Protein AF-D9QRI2-F1 (afdb_monomer)

pLDDT: mean 86.02, std 11.16, range [37.69, 96.94]

Mean predicted aligned error: 15.02 Å

Sequence (260 aa):
MARPKDKTEQKLWIEFKEHNNQQAKEELMLRFMPLVKYVANRVAINLPDKFEFEDLQNYGIIGLIDAIERFDHRRGMKFSTYAISRIRGSIIDQLRRLDWVPTTIRRKAKQVAEINSELANKLGRLPTDEEIRQELDLDSDEYSQLMSEINIPQETSLDSFINSRQADGVTLIEVIADEDAARPEQTFRYEEIKRILGEAIEKLKPQERKVVTLYYYEGLNLTEIGEVLEVTTARISQLHTKAIYRLRGYLSRKKEELLE

Foldseek 3Di:
DDDPVVVVLLVLLCCCVVVVDVVSVVVQLVVCLVLQLVLLVVVVVPDPPPDDSVLSSVQLSVLQSVLSVPDDPVPPDDSSVSSSVSSNVSSVVVVPVVDPQDPVLVVLVVVLVVLQVVVCVVVVHGDDLVRSCVVVVHDPVRSVVSCVSNPPDDDDDQQDFPDPPDPPGDGNVNPDDDPPDDDVVVVVLVVVVVVLLVVLLVPQDPLLSLLCCCCPVVVDDLCVSCVVVVHDSVVSVVSPVVSVVSSCVSVVVCVVVNPD

Secondary structure (DSSP, 8-state):
---HHHHHHHHHHHHHHHH--HHHHHHHHHHHHHHHHHHHHHHHTTS-TTS-HHHHHHHHHHHHHHHHHH--GGG---HHHHHHHHHHHHHHHHHHHH--S-HHHHHHHHHHHHHHHHHHHHHSSPPPHHHHHHHHT--HHHHHHHHHHH-PPPP--TTSBS-TT-TTPPBHHHHS--SSS--HHHHHHHHHHHHHHHHHHHTS-HHHHHHHHHHHTS---HHHHHHHTTS-HHHHHHHHHHHHHHHHHHHGGGHHHHH-

Nearest PDB structures (foldseek):
  8x6g-assembly1_H  TM=7.296E-01  e=7.969E-12  Staphylococcus aureus
  5ipl-assembly1_F  TM=7.590E-01  e=5.814E-11  Escherichia coli
  6pfj-assembly1_A  TM=4.676E-01  e=6.106E-13  Streptomyces sp. PanSC19
  6pfv-assembly2_D  TM=4.536E-01  e=8.167E-13  Streptomyces sp. PanSC19
  8qti-assembly1_F  TM=7.140E-01  e=2.549E-09  Mycolicibacterium smegmatis MC2 155

Organism: Acetohalobium arabaticum (strain ATCC 49924 / DSM 5501 / Z-7288) (NCBI:txid574087)

Structure (mmCIF, N/CA/C/O backbone):
data_AF-D9QRI2-F1
#
_entry.id   AF-D9QRI2-F1
#
loop_
_atom_site.group_PDB
_atom_site.id
_atom_site.type_symbol
_atom_site.label_atom_id
_atom_site.label_alt_id
_atom_site.label_comp_id
_atom_site.label_asym_id
_atom_site.label_entity_id
_atom_site.label_seq_id
_atom_site.pdbx_PDB_ins_code
_atom_site.Cartn_x
_atom_site.Cartn_y
_atom_site.Cartn_z
_atom_site.occupancy
_atom_site.B_iso_or_equiv
_atom_site.auth_seq_id
_atom_site.auth_comp_id
_atom_site.auth_asym_id
_atom_site.auth_atom_id
_atom_site.pdbx_PDB_model_num
ATOM 1 N N . MET A 1 1 ? -36.319 3.596 38.944 1.00 37.69 1 MET A N 1
ATOM 2 C CA . MET A 1 1 ? -35.315 4.489 39.569 1.00 37.69 1 MET A CA 1
ATOM 3 C C . MET A 1 1 ? -33.956 4.219 38.930 1.00 37.69 1 MET A C 1
ATOM 5 O O . MET A 1 1 ? -33.521 3.076 38.962 1.00 37.69 1 MET A O 1
ATOM 9 N N . ALA A 1 2 ? -33.324 5.216 38.302 1.00 39.97 2 ALA A N 1
ATOM 10 C CA . ALA A 1 2 ? -31.975 5.076 37.733 1.00 39.97 2 ALA A CA 1
ATOM 11 C C . ALA A 1 2 ? -30.921 4.910 38.848 1.00 39.97 2 ALA A C 1
ATOM 13 O O . ALA A 1 2 ? -31.094 5.465 39.938 1.00 39.97 2 ALA A O 1
ATOM 14 N N . ARG A 1 3 ? -29.855 4.132 38.602 1.00 43.19 3 ARG A N 1
ATOM 15 C CA . ARG A 1 3 ? -28.807 3.848 39.604 1.00 43.19 3 ARG A CA 1
ATOM 16 C C . ARG A 1 3 ? -28.059 5.146 39.962 1.00 43.19 3 ARG A C 1
ATOM 18 O O . ARG A 1 3 ? -27.930 6.015 39.105 1.00 43.19 3 ARG A O 1
ATOM 25 N N . PRO A 1 4 ? -27.502 5.298 41.179 1.00 47.38 4 PRO A N 1
ATOM 26 C CA . PRO A 1 4 ? -26.797 6.522 41.586 1.00 47.38 4 PRO A CA 1
ATOM 27 C C . PRO A 1 4 ? -25.649 6.926 40.639 1.00 47.38 4 PRO A C 1
ATOM 29 O O . PRO A 1 4 ? -25.434 8.115 40.431 1.00 47.38 4 PRO A O 1
ATOM 32 N N . LYS A 1 5 ? -24.990 5.961 39.975 1.00 57.81 5 LYS A N 1
ATOM 33 C CA . LYS A 1 5 ? -23.972 6.222 38.938 1.00 57.81 5 LYS A CA 1
ATOM 34 C C . LYS A 1 5 ? -24.518 6.897 37.667 1.00 57.81 5 LYS A C 1
ATOM 36 O O . LYS A 1 5 ? -23.759 7.619 37.022 1.00 57.81 5 LYS A O 1
ATOM 41 N N . ASP A 1 6 ? -25.791 6.689 37.321 1.00 61.94 6 ASP A N 1
ATOM 42 C CA . ASP A 1 6 ? -26.428 7.271 36.125 1.00 61.94 6 ASP A CA 1
ATOM 43 C C . ASP A 1 6 ? -26.775 8.753 36.340 1.00 61.94 6 ASP A C 1
ATOM 45 O O . ASP A 1 6 ? -26.659 9.558 35.419 1.00 61.94 6 ASP A O 1
ATOM 49 N N . LYS A 1 7 ? -27.137 9.148 37.572 1.00 64.12 7 LYS A N 1
ATOM 50 C CA . LYS A 1 7 ? -27.431 10.556 37.901 1.00 64.12 7 LYS A CA 1
ATOM 51 C C . LYS A 1 7 ? -26.190 11.446 37.794 1.00 64.12 7 LYS A C 1
ATOM 53 O O . LYS A 1 7 ? -26.284 12.560 37.289 1.00 64.12 7 LYS A O 1
ATOM 58 N N . THR A 1 8 ? -25.031 10.949 38.229 1.00 80.62 8 THR A N 1
ATOM 59 C CA . THR A 1 8 ? -23.751 11.664 38.093 1.00 80.62 8 THR A CA 1
ATOM 60 C C . THR A 1 8 ? -23.342 11.807 36.627 1.00 80.62 8 THR A C 1
ATOM 62 O O . THR A 1 8 ? -22.871 12.860 36.222 1.00 80.62 8 THR A O 1
ATOM 65 N N . GLU A 1 9 ? -23.576 10.779 35.807 1.00 84.94 9 GLU A N 1
ATOM 66 C CA . GLU A 1 9 ? -23.271 10.819 34.371 1.00 84.94 9 GLU A CA 1
ATOM 67 C C . GLU A 1 9 ? -24.108 11.860 33.630 1.00 84.94 9 GLU A C 1
ATOM 69 O O . GLU A 1 9 ? -23.583 12.646 32.847 1.00 84.94 9 GLU A O 1
ATOM 74 N N . GLN A 1 10 ? -25.410 11.901 33.911 1.00 86.38 10 GLN A N 1
ATOM 75 C CA . GLN A 1 10 ? -26.314 12.852 33.276 1.00 86.38 10 GLN A CA 1
ATOM 76 C C . GLN A 1 10 ? -25.965 14.302 33.636 1.00 86.38 10 GLN A C 1
ATOM 78 O O . GLN A 1 10 ? -26.067 15.179 32.782 1.00 86.38 10 GLN A O 1
ATOM 83 N N . LYS A 1 11 ? -25.484 14.546 34.864 1.00 90.12 11 LYS A N 1
ATOM 84 C CA . LYS A 1 11 ? -24.978 15.860 35.282 1.00 90.12 11 LYS A CA 1
ATOM 85 C C . LYS A 1 11 ? -23.738 16.273 34.482 1.00 90.12 11 LYS A C 1
ATOM 87 O O . LYS A 1 11 ? -23.709 17.382 33.961 1.00 90.12 11 LYS A O 1
ATOM 92 N N . LEU A 1 12 ? -22.764 15.372 34.329 1.00 91.50 12 LEU A N 1
ATOM 93 C CA . LEU A 1 12 ? -21.554 15.629 33.538 1.00 91.50 12 LEU A CA 1
ATOM 94 C C . LEU A 1 12 ? -21.885 15.947 32.075 1.00 91.50 12 LEU A C 1
ATOM 96 O O . LEU A 1 12 ? -21.310 16.864 31.495 1.00 91.50 12 LEU A O 1
ATOM 100 N N . TRP A 1 13 ? -22.857 15.243 31.485 1.00 92.94 13 TRP A N 1
ATOM 101 C CA . TRP A 1 13 ? -23.311 15.539 30.125 1.00 92.94 13 TRP A CA 1
ATOM 102 C C . TRP A 1 13 ? -23.942 16.925 29.992 1.00 92.94 13 TRP A C 1
ATOM 104 O O . TRP A 1 13 ? -23.666 17.600 29.006 1.00 92.94 13 TRP A O 1
ATOM 114 N N . ILE A 1 14 ? -24.746 17.359 30.966 1.00 91.81 14 ILE A N 1
ATOM 115 C CA . ILE A 1 14 ? -25.355 18.699 30.978 1.00 91.81 14 ILE A CA 1
ATOM 116 C C . ILE A 1 14 ? -24.281 19.784 31.144 1.00 91.81 14 ILE A C 1
ATOM 118 O O . ILE A 1 14 ? -24.274 20.771 30.409 1.00 91.81 14 ILE A O 1
ATOM 122 N N . GLU A 1 15 ? -23.341 19.602 32.074 1.00 92.31 15 GLU A N 1
ATOM 123 C CA . GLU A 1 15 ? -22.241 20.552 32.286 1.00 92.31 15 GLU A CA 1
ATOM 124 C C . GLU A 1 15 ? -21.354 20.675 31.037 1.00 92.31 15 GLU A C 1
ATOM 126 O O . GLU A 1 15 ? -20.989 21.780 30.640 1.00 92.31 15 GLU A O 1
ATOM 131 N N . PHE A 1 16 ? -21.067 19.567 30.351 1.00 93.75 16 PHE A N 1
ATOM 132 C CA . PHE A 1 16 ? -20.308 19.614 29.106 1.00 93.75 16 PHE A CA 1
ATOM 133 C C . PHE A 1 16 ? -21.116 20.214 27.941 1.00 93.75 16 PHE A C 1
ATOM 135 O O . PHE A 1 16 ? -20.645 21.130 27.277 1.00 93.75 16 PHE A O 1
ATOM 142 N N . LYS A 1 17 ? -22.330 19.721 27.670 1.00 92.00 17 LYS A N 1
ATOM 143 C CA . LYS A 1 17 ? -23.075 20.053 26.439 1.00 92.00 17 LYS A CA 1
ATOM 144 C C . LYS A 1 17 ? -23.792 21.394 26.490 1.00 92.00 17 LYS A C 1
ATOM 146 O O . LYS A 1 17 ? -23.951 22.018 25.447 1.00 92.00 17 LYS A O 1
ATOM 151 N N . GLU A 1 18 ? -24.232 21.826 27.668 1.00 91.56 18 GLU A N 1
ATOM 152 C CA . GLU A 1 18 ? -25.000 23.068 27.823 1.00 91.56 18 GLU A CA 1
ATOM 153 C C . GLU A 1 18 ? -24.133 24.223 28.336 1.00 91.56 18 GLU A C 1
ATOM 155 O O . GLU A 1 18 ? -24.386 25.372 27.987 1.00 91.56 18 GLU A O 1
ATOM 160 N N . HIS A 1 19 ? -23.083 23.926 29.110 1.00 91.44 19 HIS A N 1
ATOM 161 C CA . HIS A 1 19 ? -22.219 24.943 29.724 1.00 91.44 19 HIS A CA 1
ATOM 162 C C . HIS A 1 19 ? -20.785 24.936 29.174 1.00 91.44 19 HIS A C 1
ATOM 164 O O . HIS A 1 19 ? -19.952 25.711 29.640 1.00 91.44 19 HIS A O 1
ATOM 170 N N . ASN A 1 20 ? -20.489 24.077 28.189 1.00 89.94 20 ASN A N 1
ATOM 171 C CA . ASN A 1 20 ? -19.170 23.924 27.569 1.00 89.94 20 ASN A CA 1
ATOM 172 C C . ASN A 1 20 ? -18.033 23.701 28.590 1.00 89.94 20 ASN A C 1
ATOM 174 O O . ASN A 1 20 ? -16.909 24.167 28.401 1.00 89.94 20 ASN A O 1
ATOM 178 N N . ASN A 1 21 ? -18.327 23.013 29.702 1.00 93.25 21 ASN A N 1
ATOM 179 C CA . ASN A 1 21 ? -17.344 22.750 30.748 1.00 93.25 21 ASN A CA 1
ATOM 180 C C . ASN A 1 21 ? -16.357 21.661 30.301 1.00 93.25 21 ASN A C 1
ATOM 182 O O . ASN A 1 21 ? -16.714 20.486 30.177 1.00 93.25 21 ASN A O 1
ATOM 186 N N . GLN A 1 22 ? -15.095 22.045 30.117 1.00 92.50 22 GLN A N 1
ATOM 187 C CA . GLN A 1 22 ? -14.052 21.128 29.671 1.00 92.50 22 GLN A CA 1
ATOM 188 C C . GLN A 1 22 ? -13.644 20.101 30.738 1.00 92.50 22 GLN A C 1
ATOM 190 O O . GLN A 1 22 ? -13.340 18.964 30.389 1.00 92.50 22 GLN A O 1
ATOM 195 N N . GLN A 1 23 ? -13.726 20.437 32.030 1.00 93.12 23 GLN A N 1
ATOM 196 C CA . GLN A 1 23 ? -13.456 19.467 33.101 1.00 93.12 23 GLN A CA 1
ATOM 197 C C . GLN A 1 23 ? -14.479 18.325 33.082 1.00 93.12 23 GLN A C 1
ATOM 199 O O . GLN A 1 23 ? -14.125 17.162 33.257 1.00 93.12 23 GLN A O 1
ATOM 204 N N . ALA A 1 24 ? -15.744 18.636 32.774 1.00 92.31 24 ALA A N 1
ATOM 205 C CA . ALA A 1 24 ? -16.775 17.617 32.610 1.00 92.31 24 ALA A CA 1
ATOM 206 C C . ALA A 1 24 ? -16.492 16.705 31.399 1.00 92.31 24 ALA A C 1
ATOM 208 O O . ALA A 1 24 ? -16.730 15.498 31.470 1.00 92.31 24 ALA A O 1
ATOM 209 N N . LYS A 1 25 ? -15.931 17.247 30.304 1.00 92.44 25 LYS A N 1
ATOM 210 C CA . LYS A 1 25 ? -15.464 16.450 29.154 1.00 92.44 25 LYS A CA 1
ATOM 211 C C . LYS A 1 25 ? -14.344 15.489 29.556 1.00 92.44 25 LYS A C 1
ATOM 213 O O . LYS A 1 25 ? -14.406 14.313 29.206 1.00 92.44 25 LYS A O 1
ATOM 218 N N . GLU A 1 26 ? -13.344 15.973 30.287 1.00 93.31 26 GLU A N 1
ATOM 219 C CA . GLU A 1 26 ? -12.213 15.164 30.760 1.00 93.31 26 GLU A CA 1
ATOM 220 C C . GLU A 1 26 ? -12.674 14.036 31.691 1.00 93.31 26 GLU A C 1
ATOM 222 O O . GLU A 1 26 ? -12.269 12.884 31.523 1.00 93.31 26 GLU A O 1
ATOM 227 N N . GLU A 1 27 ? -13.594 14.323 32.614 1.00 93.62 27 GLU A N 1
ATOM 228 C CA . GLU A 1 27 ? -14.153 13.307 33.508 1.00 93.62 27 GLU A CA 1
ATOM 229 C C . GLU A 1 27 ? -14.959 12.246 32.737 1.00 93.62 27 GLU A C 1
ATOM 231 O O . GLU A 1 27 ? -14.824 11.045 32.996 1.00 93.62 27 GLU A O 1
ATOM 236 N N . LEU A 1 28 ? -15.744 12.657 31.730 1.00 93.38 28 LEU A N 1
ATOM 237 C CA . LEU A 1 28 ? -16.426 11.732 30.818 1.00 93.38 28 LEU A CA 1
ATOM 238 C C . LEU A 1 28 ? -15.423 10.867 30.038 1.00 93.38 28 LEU A C 1
ATOM 240 O O . LEU A 1 28 ? -15.625 9.656 29.926 1.00 93.38 28 LEU A O 1
ATOM 244 N N . MET A 1 29 ? -14.331 11.452 29.539 1.00 93.00 29 MET A N 1
ATOM 245 C CA . MET A 1 29 ? -13.272 10.715 28.843 1.00 93.00 29 MET A CA 1
ATOM 246 C C . MET A 1 29 ? -12.651 9.641 29.740 1.00 93.00 29 MET A C 1
ATOM 248 O O . MET A 1 29 ? -12.636 8.471 29.355 1.00 93.00 29 MET A O 1
ATOM 252 N N . LEU A 1 30 ? -12.203 10.005 30.945 1.00 93.50 30 LEU A N 1
ATOM 253 C CA . LEU A 1 30 ? -11.600 9.068 31.901 1.00 93.50 30 LEU A CA 1
ATOM 254 C C . LEU A 1 30 ? -12.570 7.945 32.281 1.00 93.50 30 LEU A C 1
ATOM 256 O O . LEU A 1 30 ? -12.195 6.772 32.328 1.00 93.50 30 LEU A O 1
ATOM 260 N N . ARG A 1 31 ? -13.846 8.285 32.489 1.00 93.12 31 ARG A N 1
ATOM 261 C CA . ARG A 1 31 ? -14.891 7.321 32.846 1.00 93.12 31 ARG A CA 1
ATOM 262 C C . ARG A 1 31 ? -15.145 6.283 31.754 1.00 93.12 31 ARG A C 1
ATOM 264 O O . ARG A 1 31 ? -15.394 5.120 32.077 1.00 93.12 31 ARG A O 1
ATOM 271 N N . PHE A 1 32 ? -15.099 6.677 30.482 1.00 94.38 32 PHE A N 1
ATOM 272 C CA . PHE A 1 32 ? -15.352 5.779 29.349 1.00 94.38 32 PHE A CA 1
ATOM 273 C C . PHE A 1 32 ? -14.087 5.193 28.714 1.00 94.38 32 PHE A C 1
ATOM 275 O O . PHE A 1 32 ? -14.195 4.309 27.867 1.00 94.38 32 PHE A O 1
ATOM 282 N N . MET A 1 33 ? -12.896 5.583 29.165 1.00 93.62 33 MET A N 1
ATOM 283 C CA . MET A 1 33 ? -11.624 5.040 28.683 1.00 93.62 33 MET A CA 1
ATOM 284 C C . MET A 1 33 ? -11.518 3.500 28.750 1.00 93.62 33 MET A C 1
ATOM 286 O O . MET A 1 33 ? -11.063 2.903 27.772 1.00 93.62 33 MET A O 1
ATOM 290 N N . PRO A 1 34 ? -12.016 2.797 29.793 1.00 95.25 34 PRO A N 1
ATOM 291 C CA . PRO A 1 34 ? -12.011 1.328 29.813 1.00 95.25 34 PRO A CA 1
ATOM 292 C C . PRO A 1 34 ? -12.787 0.679 28.653 1.00 95.25 34 PRO A C 1
ATOM 294 O O . PRO A 1 34 ? -12.491 -0.454 28.267 1.00 95.25 34 PRO A O 1
ATOM 297 N N . LEU A 1 35 ? -13.760 1.388 28.067 1.00 94.12 35 LEU A N 1
ATOM 298 C CA . LEU A 1 35 ? -14.511 0.915 26.903 1.00 94.12 35 LEU A CA 1
ATOM 299 C C . LEU A 1 35 ? -13.617 0.811 25.664 1.00 94.12 35 LEU A C 1
ATOM 301 O O . LEU A 1 35 ? -13.772 -0.124 24.882 1.00 94.12 35 LEU A O 1
ATOM 305 N N . VAL A 1 36 ? -12.655 1.726 25.514 1.00 96.31 36 VAL A N 1
ATOM 306 C CA . VAL A 1 36 ? -11.665 1.674 24.431 1.00 96.31 36 VAL A CA 1
ATOM 307 C C . VAL A 1 36 ? -10.848 0.396 24.538 1.00 96.31 36 VAL A C 1
ATOM 309 O O . VAL A 1 36 ? -10.770 -0.352 23.568 1.00 96.31 36 VAL A O 1
ATOM 312 N N . LYS A 1 37 ? -10.337 0.080 25.736 1.00 93.94 37 LYS A N 1
ATOM 313 C CA . LYS A 1 37 ? -9.590 -1.162 25.980 1.00 93.94 37 LYS A CA 1
ATOM 314 C C . LYS A 1 37 ? -10.419 -2.402 25.635 1.00 93.94 37 LYS A C 1
ATOM 316 O O . LYS A 1 37 ? -9.899 -3.333 25.025 1.00 93.94 37 LYS A O 1
ATOM 321 N N . TYR A 1 38 ? -11.705 -2.419 25.988 1.00 93.56 38 TYR A N 1
ATOM 322 C CA . TYR A 1 38 ? -12.609 -3.518 25.634 1.00 93.56 38 TYR A CA 1
ATOM 323 C C . TYR A 1 38 ? -12.765 -3.685 24.113 1.00 93.56 38 TYR A C 1
ATOM 325 O O . TYR A 1 38 ? -12.639 -4.797 23.598 1.00 93.56 38 TYR A O 1
ATOM 333 N N . VAL A 1 39 ? -13.017 -2.590 23.389 1.00 92.81 39 VAL A N 1
ATOM 334 C CA . VAL A 1 39 ? -13.202 -2.625 21.931 1.00 92.81 39 VAL A CA 1
ATOM 335 C C . VAL A 1 39 ? -11.896 -2.987 21.221 1.00 92.81 39 VAL A C 1
ATOM 337 O O . VAL A 1 39 ? -11.917 -3.847 20.344 1.00 92.81 39 VAL A O 1
ATOM 340 N N . ALA A 1 40 ? -10.766 -2.407 21.632 1.00 91.62 40 ALA A N 1
ATOM 341 C CA . ALA A 1 40 ? -9.449 -2.704 21.075 1.00 91.62 40 ALA A CA 1
ATOM 342 C C . ALA A 1 40 ? -9.100 -4.194 21.206 1.00 91.62 40 ALA A C 1
ATOM 344 O O . ALA A 1 40 ? -8.715 -4.809 20.218 1.00 91.62 40 ALA A O 1
ATOM 345 N N . ASN A 1 41 ? -9.338 -4.813 22.373 1.00 90.31 41 ASN A N 1
ATOM 346 C CA . ASN A 1 41 ? -9.121 -6.256 22.564 1.00 90.31 41 ASN A CA 1
ATOM 347 C C . ASN A 1 41 ? -9.962 -7.101 21.598 1.00 90.31 41 ASN A C 1
ATOM 349 O O . ASN A 1 41 ? -9.477 -8.067 21.023 1.00 90.31 41 ASN A O 1
ATOM 353 N N . ARG A 1 42 ? -11.235 -6.740 21.398 1.00 86.75 42 ARG A N 1
ATOM 354 C CA . ARG A 1 42 ? -12.122 -7.457 20.469 1.00 86.75 42 ARG A CA 1
ATOM 355 C C . ARG A 1 42 ? -11.681 -7.330 19.016 1.00 86.75 42 ARG A C 1
ATOM 357 O O . ARG A 1 42 ? -11.882 -8.265 18.246 1.00 86.75 42 ARG A O 1
ATOM 364 N N . VAL A 1 43 ? -11.138 -6.174 18.648 1.00 85.12 43 VAL A N 1
ATOM 365 C CA . VAL A 1 43 ? -10.608 -5.928 17.307 1.00 85.12 43 VAL A CA 1
ATOM 366 C C . VAL A 1 43 ? -9.320 -6.730 17.107 1.00 85.12 43 VAL A C 1
ATOM 368 O O . VAL A 1 43 ? -9.252 -7.481 16.139 1.00 85.12 43 VAL A O 1
ATOM 371 N N . ALA A 1 44 ? -8.388 -6.683 18.066 1.00 82.31 44 ALA A N 1
ATOM 372 C CA . ALA A 1 44 ? -7.097 -7.375 18.021 1.00 82.31 44 ALA A CA 1
ATOM 373 C C . ALA A 1 44 ? -7.197 -8.886 17.740 1.00 82.31 44 ALA A C 1
ATOM 375 O O . ALA A 1 44 ? -6.372 -9.412 17.010 1.00 82.31 44 ALA A O 1
ATOM 376 N N . ILE A 1 45 ? -8.242 -9.572 18.231 1.00 77.75 45 ILE A N 1
ATOM 377 C CA . ILE A 1 45 ? -8.465 -11.019 17.996 1.00 77.75 45 ILE A CA 1
ATOM 378 C C . ILE A 1 45 ? -8.456 -11.395 16.503 1.00 77.75 45 ILE A C 1
ATOM 380 O O . ILE A 1 45 ? -8.128 -12.525 16.162 1.00 77.75 45 ILE A O 1
ATOM 384 N N . ASN A 1 46 ? -8.852 -10.476 15.617 1.00 68.19 46 ASN A N 1
ATOM 385 C CA . ASN A 1 46 ? -8.973 -10.738 14.180 1.00 68.19 46 ASN A CA 1
ATOM 386 C C . ASN A 1 46 ? -7.937 -9.969 13.344 1.00 68.19 46 ASN A C 1
ATOM 388 O O . ASN A 1 46 ? -8.138 -9.812 12.137 1.00 68.19 46 ASN A O 1
ATOM 392 N N . LEU A 1 47 ? -6.888 -9.424 13.969 1.00 70.06 47 LEU A N 1
ATOM 393 C CA . LEU A 1 47 ? -5.832 -8.703 13.266 1.00 70.06 47 LEU A CA 1
ATOM 394 C C . LEU A 1 47 ? -4.552 -9.539 13.150 1.00 70.06 47 LEU A C 1
ATOM 396 O O . LEU A 1 47 ? -4.274 -10.333 14.042 1.00 70.06 47 LEU A O 1
ATOM 400 N N . PRO A 1 48 ? -3.763 -9.343 12.077 1.00 66.06 48 PRO A N 1
ATOM 401 C CA . PRO A 1 48 ? -2.419 -9.903 11.996 1.00 66.06 48 PRO A CA 1
ATOM 402 C C . PRO A 1 48 ? -1.509 -9.326 13.089 1.00 66.06 48 PRO A C 1
ATOM 404 O O . PRO A 1 48 ? -1.658 -8.158 13.456 1.00 66.06 48 PRO A O 1
ATOM 407 N N . ASP A 1 49 ? -0.506 -10.103 13.502 1.00 67.25 49 ASP A N 1
ATOM 408 C CA . ASP A 1 49 ? 0.447 -9.759 14.574 1.00 67.25 49 ASP A CA 1
ATOM 409 C C . ASP A 1 49 ? 1.307 -8.511 14.293 1.00 67.25 49 ASP A C 1
ATOM 411 O O . ASP A 1 49 ? 1.995 -8.018 15.181 1.00 67.25 49 ASP A O 1
ATOM 415 N N . LYS A 1 50 ? 1.250 -7.959 13.073 1.00 69.38 50 LYS A N 1
ATOM 416 C CA . LYS A 1 50 ? 1.967 -6.734 12.687 1.00 69.38 50 LYS A CA 1
ATOM 417 C C . LYS A 1 50 ? 1.451 -5.457 13.363 1.00 69.38 50 LYS A C 1
ATOM 419 O O . LYS A 1 50 ? 2.099 -4.424 13.254 1.00 69.38 50 LYS A O 1
ATOM 424 N N . PHE A 1 51 ? 0.269 -5.490 13.981 1.00 76.06 51 PHE A N 1
ATOM 425 C CA . PHE A 1 51 ? -0.325 -4.314 14.617 1.00 76.06 51 PHE A CA 1
ATOM 426 C C . PHE A 1 51 ? -0.179 -4.371 16.132 1.00 76.06 51 PHE A C 1
ATOM 428 O O . PHE A 1 51 ? -0.654 -5.305 16.780 1.00 76.06 51 PHE A O 1
ATOM 435 N N . GLU A 1 52 ? 0.410 -3.326 16.704 1.00 85.31 52 GLU A N 1
ATOM 436 C CA . GLU A 1 52 ? 0.580 -3.230 18.145 1.00 85.31 52 GLU A CA 1
ATOM 437 C C . GLU A 1 52 ? -0.742 -2.904 18.847 1.00 85.31 52 GLU A C 1
ATOM 439 O O . GLU A 1 52 ? -1.589 -2.135 18.381 1.00 85.31 52 GLU A O 1
ATOM 444 N N . PHE A 1 53 ? -0.932 -3.487 20.030 1.00 87.44 53 PHE A N 1
ATOM 445 C CA . PHE A 1 53 ? -2.142 -3.260 20.816 1.00 87.44 53 PHE A CA 1
ATOM 446 C C . PHE A 1 53 ? -2.281 -1.801 21.281 1.00 87.44 53 PHE A C 1
ATOM 448 O O . PHE A 1 53 ? -3.400 -1.304 21.440 1.00 87.44 53 PHE A O 1
ATOM 455 N N . GLU A 1 54 ? -1.161 -1.113 21.501 1.00 91.06 54 GLU A N 1
ATOM 456 C CA . GLU A 1 54 ? -1.128 0.292 21.914 1.00 91.06 54 GLU A CA 1
ATOM 457 C C . GLU A 1 54 ? -1.685 1.213 20.820 1.00 91.06 54 GLU A C 1
ATOM 459 O O . GLU A 1 54 ? -2.496 2.096 21.115 1.00 91.06 54 GLU A O 1
ATOM 464 N N . ASP A 1 55 ? -1.392 0.928 19.551 1.00 91.06 55 ASP A N 1
ATOM 465 C CA . ASP A 1 55 ? -1.950 1.662 18.414 1.00 91.06 55 ASP A CA 1
ATOM 466 C C . ASP A 1 55 ? -3.474 1.546 18.348 1.00 91.06 55 ASP A C 1
ATOM 468 O O . ASP A 1 55 ? -4.186 2.543 18.191 1.00 91.06 55 ASP A O 1
ATOM 472 N N . LEU A 1 56 ? -4.009 0.340 18.562 1.00 92.06 56 LEU A N 1
ATOM 473 C CA . LEU A 1 56 ? -5.457 0.118 18.601 1.00 92.06 56 LEU A CA 1
ATOM 474 C C . LEU A 1 56 ? -6.128 0.923 19.719 1.00 92.06 56 LEU A C 1
ATOM 476 O O . LEU A 1 56 ? -7.240 1.433 19.538 1.00 92.06 56 LEU A O 1
ATOM 480 N N . GLN A 1 57 ? -5.471 1.053 20.874 1.00 94.50 57 GLN A N 1
ATOM 481 C CA . GLN A 1 57 ? -5.970 1.909 21.947 1.00 94.50 57 GLN A CA 1
ATOM 482 C C . GLN A 1 57 ? -5.958 3.377 21.528 1.00 94.50 57 GLN A C 1
ATOM 484 O O . GLN A 1 57 ? -6.978 4.047 21.689 1.00 94.50 57 GLN A O 1
ATOM 489 N N . ASN A 1 58 ? -4.865 3.861 20.939 1.00 94.75 58 ASN A N 1
ATOM 490 C CA . ASN A 1 58 ? -4.733 5.245 20.487 1.00 94.75 58 ASN A CA 1
ATOM 491 C C . ASN A 1 58 ? -5.816 5.614 19.459 1.00 94.75 58 ASN A C 1
ATOM 493 O O . ASN A 1 58 ? -6.523 6.613 19.625 1.00 94.75 58 ASN A O 1
ATOM 497 N N . TYR A 1 59 ? -6.053 4.767 18.454 1.00 94.88 59 TYR A N 1
ATOM 498 C CA . TYR A 1 59 ? -7.125 4.989 17.473 1.00 94.88 59 TYR A CA 1
ATOM 499 C C . TYR A 1 59 ? -8.517 4.938 18.102 1.00 94.88 59 TYR A C 1
ATOM 501 O O . TYR A 1 59 ? -9.427 5.675 17.701 1.00 94.88 59 TYR A O 1
ATOM 509 N N . GLY A 1 60 ? -8.695 4.087 19.111 1.00 95.94 60 GLY A N 1
ATOM 510 C CA . GLY A 1 60 ? -9.928 4.015 19.874 1.00 95.94 60 GLY A CA 1
ATOM 511 C C . GLY A 1 60 ? -10.169 5.249 20.748 1.00 95.94 60 GLY A C 1
ATOM 512 O O . GLY A 1 60 ? -11.314 5.686 20.857 1.00 95.94 60 GLY A O 1
ATOM 513 N N . ILE A 1 61 ? -9.116 5.853 21.311 1.00 96.25 61 ILE A N 1
ATOM 514 C CA . ILE A 1 61 ? -9.190 7.109 22.073 1.00 96.25 61 ILE A CA 1
ATOM 515 C C . ILE A 1 61 ? -9.664 8.246 21.165 1.00 96.25 61 ILE A C 1
ATOM 517 O O . ILE A 1 61 ? -10.584 8.970 21.542 1.00 96.25 61 ILE A O 1
ATOM 521 N N . ILE A 1 62 ? -9.123 8.355 19.948 1.00 95.38 62 ILE A N 1
ATOM 522 C CA . ILE A 1 62 ? -9.585 9.339 18.951 1.00 95.38 62 ILE A CA 1
ATOM 523 C C . ILE A 1 62 ? -11.086 9.155 18.673 1.00 95.38 62 ILE A C 1
ATOM 525 O O . ILE A 1 62 ? -11.856 10.118 18.691 1.00 95.38 62 ILE A O 1
ATOM 529 N N . GLY A 1 63 ? -11.529 7.906 18.499 1.00 95.94 63 GLY A N 1
ATOM 530 C CA . GLY A 1 63 ? -12.941 7.582 18.292 1.00 95.94 63 GLY A CA 1
ATOM 531 C C . GLY A 1 63 ? -13.830 7.888 19.500 1.00 95.94 63 GLY A C 1
ATOM 532 O O . GLY A 1 63 ? -14.980 8.293 19.327 1.00 95.94 63 GLY A O 1
ATOM 533 N N . LEU A 1 64 ? -13.315 7.721 20.721 1.00 96.94 64 LEU A N 1
ATOM 534 C CA . LEU A 1 64 ? -14.017 8.079 21.952 1.00 96.94 64 LEU A CA 1
ATOM 535 C C . LEU A 1 64 ? -14.189 9.597 22.071 1.00 96.94 64 LEU A C 1
ATOM 537 O O . LEU A 1 64 ? -15.280 10.045 22.421 1.00 96.94 64 LEU A O 1
ATOM 541 N N . ILE A 1 65 ? -13.152 10.378 21.756 1.00 95.56 65 ILE A N 1
ATOM 542 C CA . ILE A 1 65 ? -13.209 11.847 21.774 1.00 95.56 65 ILE A CA 1
ATOM 543 C C . ILE A 1 65 ? -14.302 12.339 20.817 1.00 95.56 65 ILE A C 1
ATOM 545 O O . ILE A 1 65 ? -15.208 13.056 21.244 1.00 95.56 65 ILE A O 1
ATOM 549 N N . ASP A 1 66 ? -14.288 11.875 19.563 1.00 95.62 66 ASP A N 1
ATOM 550 C CA . ASP A 1 66 ? -15.309 12.236 18.568 1.00 95.62 66 ASP A CA 1
ATOM 551 C C . ASP A 1 66 ? -16.713 11.759 18.985 1.00 95.62 66 ASP A C 1
ATOM 553 O O . ASP A 1 66 ? -17.711 12.466 18.809 1.00 95.62 66 ASP A O 1
ATOM 557 N N . ALA A 1 67 ? -16.817 10.579 19.607 1.00 96.00 67 ALA A N 1
ATOM 558 C CA . ALA A 1 67 ? -18.084 10.094 20.143 1.00 96.00 67 ALA A CA 1
ATOM 559 C C . ALA A 1 67 ? -18.628 11.018 21.243 1.00 96.00 67 ALA A C 1
ATOM 561 O O . ALA A 1 67 ? -19.812 11.349 21.213 1.00 96.00 67 ALA A O 1
ATOM 562 N N . ILE A 1 68 ? -17.792 11.460 22.187 1.00 95.19 68 ILE A N 1
ATOM 563 C CA . ILE A 1 68 ? -18.193 12.381 23.263 1.00 95.19 68 ILE A CA 1
ATOM 564 C C . ILE A 1 68 ? -18.656 13.719 22.676 1.00 95.19 68 ILE A C 1
ATOM 566 O O . ILE A 1 68 ? -19.711 14.241 23.052 1.00 95.19 68 ILE A O 1
ATOM 570 N N . GLU A 1 69 ? -17.924 14.253 21.701 1.00 93.31 69 GLU A N 1
ATOM 571 C CA . GLU A 1 69 ? -18.253 15.525 21.053 1.00 93.31 69 GLU A CA 1
ATOM 572 C C . GLU A 1 69 ? -19.572 15.479 20.280 1.00 93.31 69 GLU A C 1
ATOM 574 O O . GLU A 1 69 ? -20.353 16.428 20.351 1.00 93.31 69 GLU A O 1
ATOM 579 N N . ARG A 1 70 ? -19.890 14.358 19.627 1.00 93.31 70 ARG A N 1
ATOM 580 C CA . ARG A 1 70 ? -21.108 14.221 18.807 1.00 93.31 70 ARG A CA 1
ATOM 581 C C . ARG A 1 70 ? -22.315 13.639 19.534 1.00 93.31 70 ARG A C 1
ATOM 583 O O . ARG A 1 70 ? -23.421 13.688 19.002 1.00 93.31 70 ARG A O 1
ATOM 590 N N . PHE A 1 71 ? -22.132 13.062 20.718 1.00 94.12 71 PHE A N 1
ATOM 591 C CA . PHE A 1 71 ? -23.229 12.422 21.438 1.00 94.12 71 PHE A CA 1
ATOM 592 C C . PHE A 1 71 ? -24.296 13.427 21.890 1.00 94.12 71 PHE A C 1
ATOM 594 O O . PHE A 1 71 ? -23.981 14.504 22.399 1.00 94.12 71 PHE A O 1
ATOM 601 N N . ASP A 1 72 ? -25.560 13.040 21.734 1.00 91.06 72 ASP A N 1
ATOM 602 C CA . ASP A 1 72 ? -26.728 13.792 22.183 1.00 91.06 72 ASP A CA 1
ATOM 603 C C . ASP A 1 72 ? -27.375 13.066 23.370 1.00 91.06 72 ASP A C 1
ATOM 605 O O . ASP A 1 72 ? -28.042 12.038 23.216 1.00 91.06 72 ASP A O 1
ATOM 609 N N . HIS A 1 73 ? -27.178 13.621 24.568 1.00 88.31 73 HIS A N 1
ATOM 610 C CA . HIS A 1 73 ? -27.653 13.038 25.823 1.00 88.31 73 HIS A CA 1
ATOM 611 C C . HIS A 1 73 ? -29.182 13.075 25.986 1.00 88.31 73 HIS A C 1
ATOM 613 O O . HIS A 1 73 ? -29.715 12.439 26.896 1.00 88.31 73 HIS A O 1
ATOM 619 N N . ARG A 1 74 ? -29.912 13.801 25.126 1.00 87.62 74 ARG A N 1
ATOM 620 C CA . ARG A 1 74 ? -31.376 13.940 25.204 1.00 87.62 74 ARG A CA 1
ATOM 621 C C . ARG A 1 74 ? -32.117 12.790 24.521 1.00 87.62 74 ARG A C 1
ATOM 623 O O . ARG A 1 74 ? -33.300 12.591 24.773 1.00 87.62 74 ARG A O 1
ATOM 630 N N . ARG A 1 75 ? -31.427 11.988 23.701 1.00 83.38 75 ARG A N 1
ATOM 631 C CA . ARG A 1 75 ? -32.022 10.901 22.896 1.00 83.38 75 ARG A CA 1
ATOM 632 C C . ARG A 1 75 ? -32.316 9.609 23.665 1.00 83.38 75 ARG A C 1
ATOM 634 O O . ARG A 1 75 ? -32.758 8.636 23.064 1.00 83.38 75 ARG A O 1
ATOM 641 N N . GLY A 1 76 ? -32.045 9.558 24.971 1.00 80.44 76 GLY A N 1
ATOM 642 C CA . GLY A 1 76 ? -32.390 8.418 25.834 1.00 80.44 76 GLY A CA 1
ATOM 643 C C . GLY A 1 76 ? -31.589 7.127 25.596 1.00 80.44 76 GLY A C 1
ATOM 644 O O . GLY A 1 76 ? -31.848 6.121 26.253 1.00 80.44 76 GLY A O 1
ATOM 645 N N . MET A 1 77 ? -30.604 7.133 24.693 1.00 87.12 77 MET A N 1
ATOM 646 C CA . MET A 1 77 ? -29.673 6.019 24.493 1.00 87.12 77 MET A CA 1
ATOM 647 C C . MET A 1 77 ? -28.502 6.126 25.474 1.00 87.12 77 MET A C 1
ATOM 649 O O . MET A 1 77 ? -27.999 7.217 25.730 1.00 87.12 77 MET A O 1
ATOM 653 N N . LYS A 1 78 ? -28.017 4.994 25.994 1.00 89.81 78 LYS A N 1
ATOM 654 C CA . LYS A 1 78 ? -26.780 4.970 26.787 1.00 89.81 78 LYS A CA 1
ATOM 655 C C . LYS A 1 78 ? -25.583 5.327 25.910 1.00 89.81 78 LYS A C 1
ATOM 657 O O . LYS A 1 78 ? -25.420 4.753 24.832 1.00 89.81 78 LYS A O 1
ATOM 662 N N . PHE A 1 79 ? -24.703 6.194 26.409 1.00 92.50 79 PHE A N 1
ATOM 663 C CA . PHE A 1 79 ? -23.499 6.590 25.679 1.00 92.50 79 PHE A CA 1
ATOM 664 C C . PHE A 1 79 ? -22.633 5.387 25.290 1.00 92.50 79 PHE A C 1
ATOM 666 O O . PHE A 1 79 ? -22.164 5.315 24.160 1.00 92.50 79 PHE A O 1
ATOM 673 N N . SER A 1 80 ? -22.483 4.402 26.180 1.00 91.06 80 SER A N 1
ATOM 674 C CA . SER A 1 80 ? -21.678 3.203 25.919 1.00 91.06 80 SER A CA 1
ATOM 675 C C . SER A 1 80 ? -22.114 2.442 24.662 1.00 91.06 80 SER A C 1
ATOM 677 O O . SER A 1 80 ? -21.263 1.983 23.906 1.00 91.06 80 SER A O 1
ATOM 679 N N . THR A 1 81 ? -23.418 2.352 24.391 1.00 90.50 81 THR A N 1
ATOM 680 C CA . THR A 1 81 ? -23.952 1.688 23.191 1.00 90.50 81 THR A CA 1
ATOM 681 C C . THR A 1 81 ? -23.559 2.433 21.916 1.00 90.50 81 THR A C 1
ATOM 683 O O . THR A 1 81 ? -23.108 1.814 20.956 1.00 90.50 81 THR A O 1
ATOM 686 N N . TYR A 1 82 ? -23.670 3.762 21.925 1.00 91.50 82 TYR A N 1
ATOM 687 C CA . TYR A 1 82 ? -23.253 4.613 20.812 1.00 91.50 82 TYR A CA 1
ATOM 688 C C . TYR A 1 82 ? -21.727 4.589 20.610 1.00 91.50 82 TYR A C 1
ATOM 690 O O . TYR A 1 82 ? -21.236 4.395 19.495 1.00 91.50 82 TYR A O 1
ATOM 698 N N . ALA A 1 83 ? -20.973 4.722 21.702 1.00 94.38 83 ALA A N 1
ATOM 699 C CA . ALA A 1 83 ? -19.522 4.824 21.697 1.00 94.38 83 ALA A CA 1
ATOM 700 C C . ALA A 1 83 ? -18.842 3.560 21.157 1.00 94.38 83 ALA A C 1
ATOM 702 O O . ALA A 1 83 ? -17.888 3.687 20.398 1.00 94.38 83 ALA A O 1
ATOM 703 N N . ILE A 1 84 ? -19.350 2.354 21.456 1.00 94.69 84 ILE A N 1
ATOM 704 C CA . ILE A 1 84 ? -18.774 1.096 20.939 1.00 94.69 84 ILE A CA 1
ATOM 705 C C . ILE A 1 84 ? -18.658 1.123 19.410 1.00 94.69 84 ILE A C 1
ATOM 707 O O . ILE A 1 84 ? -17.601 0.799 18.868 1.00 94.69 84 ILE A O 1
ATOM 711 N N . SER A 1 85 ? -19.721 1.533 18.709 1.00 92.75 85 SER A N 1
ATOM 712 C CA . SER A 1 85 ? -19.710 1.575 17.244 1.00 92.75 85 SER A CA 1
ATOM 713 C C . SER A 1 85 ? -18.749 2.636 16.704 1.00 92.75 85 SER A C 1
ATOM 715 O O . SER A 1 85 ? -18.106 2.403 15.683 1.00 92.75 85 SER A O 1
ATOM 717 N N . ARG A 1 86 ? -18.637 3.791 17.375 1.00 95.06 86 ARG A N 1
ATOM 718 C CA . ARG A 1 86 ? -17.749 4.893 16.966 1.00 95.06 86 ARG A CA 1
ATOM 719 C C . ARG A 1 86 ? -16.276 4.564 17.199 1.00 95.06 86 ARG A C 1
ATOM 721 O O . ARG A 1 86 ? -15.471 4.745 16.294 1.00 95.06 86 ARG A O 1
ATOM 728 N N . ILE A 1 87 ? -15.946 4.016 18.368 1.00 96.25 87 ILE A N 1
ATOM 729 C CA . ILE A 1 87 ? -14.594 3.566 18.723 1.00 96.25 87 ILE A CA 1
ATOM 730 C C . ILE A 1 87 ? -14.141 2.482 17.743 1.00 96.25 87 ILE A C 1
ATOM 732 O O . ILE A 1 87 ? -13.071 2.598 17.153 1.00 96.25 87 ILE A O 1
ATOM 736 N N . ARG A 1 88 ? -14.977 1.460 17.508 1.00 93.75 88 ARG A N 1
ATOM 737 C CA . ARG A 1 88 ? -14.661 0.388 16.553 1.00 93.75 88 ARG A CA 1
ATOM 738 C C . ARG A 1 88 ? -14.452 0.934 15.140 1.00 93.75 88 ARG A C 1
ATOM 740 O O . ARG A 1 88 ? -13.506 0.522 14.480 1.00 93.75 88 ARG A O 1
ATOM 747 N N . GLY A 1 89 ? -15.322 1.842 14.689 1.00 91.69 89 GLY A N 1
ATOM 748 C CA . GLY A 1 89 ? -15.198 2.495 13.384 1.00 91.69 89 GLY A CA 1
ATOM 749 C C . GLY A 1 89 ? -13.877 3.248 13.243 1.00 91.69 89 GLY A C 1
ATOM 750 O O . GLY A 1 89 ? -13.152 3.001 12.292 1.00 91.69 89 GLY A O 1
ATOM 751 N N . SER A 1 90 ? -13.519 4.061 14.242 1.00 94.88 90 SER A N 1
ATOM 752 C CA . SER A 1 90 ? -12.253 4.808 14.269 1.00 94.88 90 SER A CA 1
ATOM 753 C C . SER A 1 90 ? -11.035 3.892 14.152 1.00 94.88 90 SER A C 1
ATOM 755 O O . SER A 1 90 ? -10.170 4.129 13.317 1.00 94.88 90 SER A O 1
ATOM 757 N N . ILE A 1 91 ? -10.992 2.808 14.935 1.00 92.44 91 ILE A N 1
ATOM 758 C CA . ILE A 1 91 ? -9.897 1.831 14.872 1.00 92.44 91 ILE A CA 1
ATOM 759 C C . ILE A 1 91 ? -9.801 1.224 13.467 1.00 92.44 91 ILE A C 1
ATOM 761 O O . ILE A 1 91 ? -8.730 1.224 12.871 1.00 92.44 91 ILE A O 1
ATOM 765 N N . ILE A 1 92 ? -10.921 0.751 12.909 1.00 87.88 92 ILE A N 1
ATOM 766 C CA . ILE A 1 92 ? -10.950 0.143 11.570 1.00 87.88 92 ILE A CA 1
ATOM 767 C C . ILE A 1 92 ? -10.521 1.146 10.493 1.00 87.88 92 ILE A C 1
ATOM 769 O O . ILE A 1 92 ? -9.771 0.786 9.590 1.00 87.88 92 ILE A O 1
ATOM 773 N N . ASP A 1 93 ? -10.976 2.393 10.576 1.00 87.88 93 ASP A N 1
ATOM 774 C CA . ASP A 1 93 ? -10.660 3.417 9.583 1.00 87.88 93 ASP A CA 1
ATOM 775 C C . ASP A 1 93 ? -9.185 3.838 9.629 1.00 87.88 93 ASP A C 1
ATOM 777 O O . ASP A 1 93 ? -8.603 4.080 8.574 1.00 87.88 93 ASP A O 1
ATOM 781 N N . GLN A 1 94 ? -8.555 3.874 10.809 1.00 88.69 94 GLN A N 1
ATOM 782 C CA . GLN A 1 94 ? -7.112 4.126 10.922 1.00 88.69 94 GLN A CA 1
ATOM 783 C C . GLN A 1 94 ? -6.285 2.939 10.425 1.00 88.69 94 GLN A C 1
ATOM 785 O O . GLN A 1 94 ? -5.360 3.126 9.639 1.00 88.69 94 GLN A O 1
ATOM 790 N N . LEU A 1 95 ? -6.672 1.710 10.773 1.00 83.38 95 LEU A N 1
ATOM 791 C CA . LEU A 1 95 ? -6.024 0.503 10.252 1.00 83.38 95 LEU A CA 1
ATOM 792 C C . LEU A 1 95 ? -6.079 0.431 8.721 1.00 83.38 95 LEU A C 1
ATOM 794 O O . LEU A 1 95 ? -5.111 0.026 8.088 1.00 83.38 95 LEU A O 1
ATOM 798 N N . ARG A 1 96 ? -7.183 0.875 8.106 1.00 77.75 96 ARG A N 1
ATOM 799 C CA . ARG A 1 96 ? -7.303 0.980 6.641 1.00 77.75 96 ARG A CA 1
ATOM 800 C C . ARG A 1 96 ? -6.360 2.001 6.013 1.00 77.75 96 ARG A C 1
ATOM 802 O O . ARG A 1 96 ? -6.075 1.877 4.832 1.00 77.75 96 ARG A O 1
ATOM 809 N N . ARG A 1 97 ? -5.941 3.035 6.746 1.00 78.75 97 ARG A N 1
ATOM 810 C CA . ARG A 1 97 ? -4.975 4.022 6.234 1.00 78.75 97 ARG A CA 1
ATOM 811 C C . ARG A 1 97 ? -3.554 3.472 6.224 1.00 78.75 97 ARG A C 1
ATOM 813 O O . ARG A 1 97 ? -2.765 3.893 5.391 1.00 78.75 97 ARG A O 1
ATOM 820 N N . LEU A 1 98 ? -3.249 2.575 7.159 1.00 72.56 98 LEU A N 1
ATOM 821 C CA . LEU A 1 98 ? -1.935 1.948 7.294 1.00 72.56 98 LEU A CA 1
ATOM 822 C C . LEU A 1 98 ? -1.774 0.723 6.401 1.00 72.56 98 LEU A C 1
ATOM 824 O O . LEU A 1 98 ? -0.669 0.402 5.987 1.00 72.56 98 LEU A O 1
ATOM 828 N N . ASP A 1 99 ? -2.869 0.022 6.123 1.00 68.62 99 ASP A N 1
ATOM 829 C CA . ASP A 1 99 ? -2.838 -1.1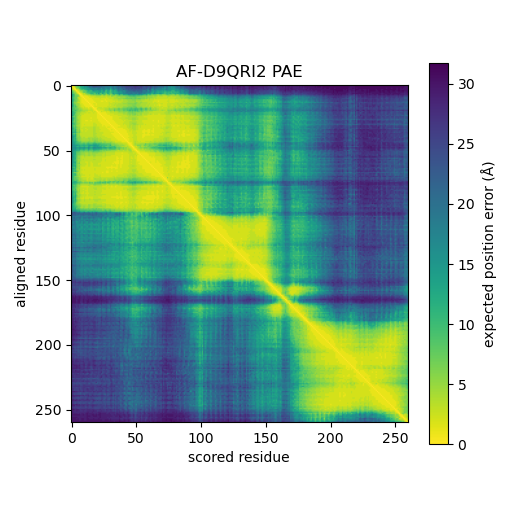82 5.311 1.00 68.62 99 ASP A CA 1
ATOM 830 C C . ASP A 1 99 ? -3.190 -0.865 3.852 1.00 68.62 99 ASP A C 1
ATOM 832 O O . ASP A 1 99 ? -4.308 -0.445 3.549 1.00 68.62 99 ASP A O 1
ATOM 836 N N . TRP A 1 100 ? -2.237 -1.080 2.942 1.00 63.09 100 TRP A N 1
ATOM 837 C CA . TRP A 1 100 ? -2.379 -0.782 1.512 1.00 63.09 100 TRP A CA 1
ATOM 838 C C . TRP A 1 100 ? -3.402 -1.672 0.787 1.00 63.09 100 TRP A C 1
ATOM 840 O O . TRP A 1 100 ? -3.798 -1.361 -0.336 1.00 63.09 100 TRP A O 1
ATOM 850 N N . VAL A 1 101 ? -3.870 -2.758 1.417 1.00 68.44 101 VAL A N 1
ATOM 851 C CA . VAL A 1 101 ? -4.785 -3.723 0.793 1.00 68.44 101 VAL A CA 1
ATOM 852 C C . VA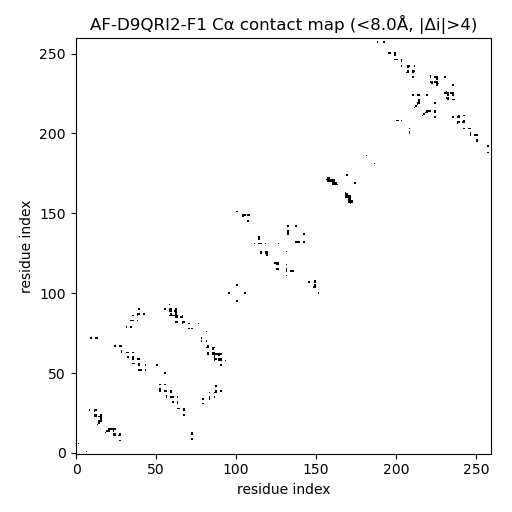L A 1 101 ? -6.240 -3.223 0.793 1.00 68.44 101 VAL A C 1
ATOM 854 O O . VAL A 1 101 ? -6.861 -3.117 1.861 1.00 68.44 101 VAL A O 1
ATOM 857 N N . PRO A 1 102 ? -6.870 -3.041 -0.386 1.00 71.69 102 PRO A N 1
ATOM 858 C CA . PRO A 1 102 ? -8.265 -2.627 -0.495 1.00 71.69 102 PRO A CA 1
ATOM 859 C C . PRO A 1 102 ? -9.253 -3.582 0.195 1.00 71.69 102 PRO A C 1
ATOM 861 O O . PRO A 1 102 ? -9.136 -4.808 0.146 1.00 71.69 102 PRO A O 1
ATOM 864 N N . THR A 1 103 ? -10.326 -3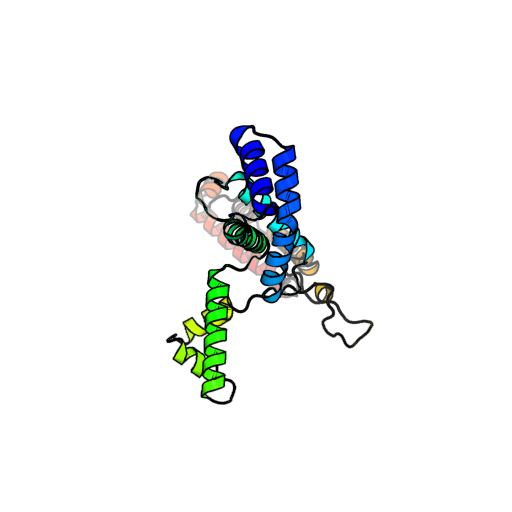.023 0.768 1.00 70.50 103 THR A N 1
ATOM 865 C CA . THR A 1 103 ? -11.389 -3.808 1.436 1.00 70.50 103 THR A CA 1
ATOM 866 C C . THR A 1 103 ? -12.061 -4.809 0.488 1.00 70.50 103 THR A C 1
ATOM 868 O O . THR A 1 103 ? -12.441 -5.902 0.910 1.00 70.50 103 THR A O 1
ATOM 871 N N . THR A 1 104 ? -12.181 -4.465 -0.796 1.00 80.50 104 THR A N 1
ATOM 872 C CA . THR A 1 104 ? -12.741 -5.350 -1.826 1.00 80.50 104 THR A CA 1
ATOM 873 C C . THR A 1 104 ? -11.931 -6.638 -1.963 1.00 80.50 104 THR A C 1
ATOM 875 O O . THR A 1 104 ? -12.528 -7.711 -2.027 1.00 80.50 104 THR A O 1
ATOM 878 N N . ILE A 1 105 ? -10.597 -6.544 -1.921 1.00 80.75 105 ILE A N 1
ATOM 879 C CA . ILE A 1 105 ? -9.694 -7.700 -2.006 1.00 80.75 105 ILE A CA 1
ATOM 880 C C . ILE A 1 105 ? -9.842 -8.583 -0.762 1.00 80.75 105 ILE A C 1
ATOM 882 O O . ILE A 1 105 ? -10.009 -9.792 -0.883 1.00 80.75 105 ILE A O 1
ATOM 886 N N . ARG A 1 106 ? -9.918 -7.998 0.442 1.00 76.94 106 ARG A N 1
ATOM 887 C CA . ARG A 1 106 ? -10.162 -8.784 1.670 1.00 76.94 106 ARG A CA 1
ATOM 888 C C . ARG A 1 106 ? -11.502 -9.505 1.668 1.00 76.94 106 ARG A C 1
ATOM 890 O O . ARG A 1 106 ? -11.593 -10.621 2.167 1.00 76.94 106 ARG A O 1
ATOM 897 N N . ARG A 1 107 ? -12.555 -8.868 1.148 1.00 82.69 107 ARG A N 1
ATOM 898 C CA . ARG A 1 107 ? -13.877 -9.498 1.047 1.00 82.69 107 ARG A CA 1
ATOM 899 C C . ARG A 1 107 ? -13.828 -10.707 0.115 1.00 82.69 107 ARG A C 1
ATOM 901 O O . ARG A 1 107 ? -14.347 -11.751 0.490 1.00 82.69 107 ARG A O 1
ATOM 908 N N . LYS A 1 108 ? -13.164 -10.568 -1.037 1.00 87.56 108 LYS A N 1
ATOM 909 C CA . LYS A 1 108 ? -12.898 -11.673 -1.966 1.00 87.56 108 LYS A CA 1
ATOM 910 C C . LYS A 1 108 ? -12.114 -12.801 -1.276 1.00 87.56 108 LYS A C 1
ATOM 912 O O . LYS A 1 108 ? -12.571 -13.935 -1.275 1.00 87.56 108 LYS A O 1
ATOM 917 N N . ALA A 1 109 ? -11.015 -12.482 -0.588 1.00 86.44 109 ALA A N 1
ATOM 918 C CA . ALA A 1 109 ? -10.212 -13.467 0.146 1.00 86.44 109 ALA A CA 1
ATOM 919 C C . ALA A 1 109 ? -11.019 -14.209 1.229 1.00 86.44 109 ALA A C 1
ATOM 921 O O . ALA A 1 109 ? -10.929 -15.427 1.356 1.00 86.44 109 ALA A O 1
ATOM 922 N N . LYS A 1 110 ? -11.854 -13.484 1.986 1.00 86.12 110 LYS A N 1
ATOM 923 C CA . LYS A 1 110 ? -12.737 -14.063 3.009 1.00 86.12 110 LYS A CA 1
ATOM 924 C C . LYS A 1 110 ? -13.774 -15.008 2.402 1.00 86.12 110 LYS A C 1
ATOM 926 O O . LYS A 1 110 ? -13.990 -16.076 2.956 1.00 86.12 110 LYS A O 1
ATOM 931 N N . GLN A 1 111 ? -14.367 -14.636 1.269 1.00 90.56 111 GLN A N 1
ATOM 932 C CA . GLN A 1 111 ? -15.316 -15.481 0.544 1.00 90.56 111 GLN A CA 1
ATOM 933 C C . GLN A 1 111 ? -14.656 -16.782 0.064 1.00 90.56 111 GLN A C 1
ATOM 935 O O . GLN A 1 111 ? -15.208 -17.857 0.276 1.00 90.56 111 GLN A O 1
ATOM 940 N N . VAL A 1 112 ? -13.451 -16.699 -0.512 1.00 91.12 112 VAL A N 1
ATOM 941 C CA . VAL A 1 112 ? -12.680 -17.887 -0.922 1.00 91.12 112 VAL A CA 1
ATOM 942 C C . VAL A 1 112 ? -12.363 -18.777 0.285 1.00 91.12 112 VAL A C 1
ATOM 944 O O . VAL A 1 112 ? -12.521 -19.991 0.206 1.00 91.12 112 VAL A O 1
ATOM 947 N N . ALA A 1 113 ? -11.970 -18.196 1.424 1.00 89.12 113 ALA A N 1
ATOM 948 C CA . ALA A 1 113 ? -11.687 -18.949 2.647 1.00 89.12 113 ALA A CA 1
ATOM 949 C C . ALA A 1 113 ? -12.935 -19.634 3.239 1.00 89.12 113 ALA A C 1
ATOM 951 O O . ALA A 1 113 ? -12.848 -20.773 3.698 1.00 89.12 113 ALA A O 1
ATOM 952 N N . GLU A 1 114 ? -14.090 -18.962 3.218 1.00 92.38 114 GLU A N 1
ATOM 953 C CA . GLU A 1 114 ? -15.376 -19.528 3.644 1.00 92.38 114 GLU A CA 1
ATOM 954 C C . GLU A 1 114 ? -15.767 -20.721 2.766 1.00 92.38 114 GLU A C 1
ATOM 956 O O . GLU A 1 114 ? -16.008 -21.803 3.296 1.00 92.38 114 GLU A O 1
ATOM 961 N N . ILE A 1 115 ? -15.710 -20.567 1.441 1.00 93.62 115 ILE A N 1
ATOM 962 C CA . ILE A 1 115 ? -15.990 -21.647 0.482 1.00 93.62 115 ILE A CA 1
ATOM 963 C C . ILE A 1 115 ? -15.028 -22.818 0.665 1.00 93.62 115 ILE A C 1
ATOM 965 O O . ILE A 1 115 ? -15.453 -23.970 0.704 1.00 93.62 115 ILE A O 1
ATOM 969 N N . ASN A 1 116 ? -13.736 -22.537 0.837 1.00 92.62 116 ASN A N 1
ATOM 970 C CA . ASN A 1 116 ? -12.738 -23.571 1.079 1.00 92.62 116 ASN A CA 1
ATOM 971 C C . ASN A 1 116 ? -13.066 -24.367 2.358 1.00 92.62 116 ASN A C 1
ATOM 973 O O . ASN A 1 116 ? -13.052 -25.595 2.349 1.00 92.62 116 ASN A O 1
ATOM 977 N N . SER A 1 117 ? -13.454 -23.687 3.444 1.00 92.06 117 SER A N 1
ATOM 978 C CA . SER A 1 117 ? -13.865 -24.348 4.689 1.00 92.06 117 SER A CA 1
ATOM 979 C C . SER A 1 117 ? -15.162 -25.151 4.537 1.00 92.06 117 SER A C 1
ATOM 981 O O . SER A 1 117 ? -15.256 -26.269 5.047 1.00 92.06 117 SER A O 1
ATOM 983 N N . GLU A 1 118 ? -16.155 -24.621 3.824 1.00 94.56 118 GLU A N 1
ATOM 984 C CA . GLU A 1 118 ? -17.415 -25.317 3.558 1.00 94.56 118 GLU A CA 1
ATOM 985 C C . GLU A 1 118 ? -17.203 -26.581 2.721 1.00 94.56 118 GLU A C 1
ATOM 987 O O . GLU A 1 118 ? -17.703 -27.648 3.086 1.00 94.56 118 GLU A O 1
ATOM 992 N N . LEU A 1 119 ? -16.426 -26.493 1.640 1.00 94.62 119 LEU A N 1
ATOM 993 C CA . LEU A 1 119 ? -16.074 -27.639 0.806 1.00 94.62 119 LEU A CA 1
ATOM 994 C C . LEU A 1 119 ? -15.229 -28.650 1.578 1.00 94.62 119 LEU A C 1
ATOM 996 O O . LEU A 1 119 ? -15.509 -29.845 1.502 1.00 94.62 119 LEU A O 1
ATOM 1000 N N . ALA A 1 120 ? -14.264 -28.198 2.381 1.00 93.50 120 ALA A N 1
ATOM 1001 C CA . ALA A 1 120 ? -13.456 -29.095 3.198 1.00 93.50 120 ALA A CA 1
ATOM 1002 C C . ALA A 1 120 ? -14.310 -29.911 4.180 1.00 93.50 120 ALA A C 1
ATOM 1004 O O . ALA A 1 120 ? -14.120 -31.121 4.324 1.00 93.50 120 ALA A O 1
ATOM 1005 N N . ASN A 1 121 ? -15.302 -29.268 4.803 1.00 94.50 121 ASN A N 1
ATOM 1006 C CA . ASN A 1 121 ? -16.256 -29.933 5.688 1.00 94.50 121 ASN A CA 1
ATOM 1007 C C . ASN A 1 121 ? -17.178 -30.905 4.934 1.00 94.50 121 ASN A C 1
ATOM 1009 O O . ASN A 1 121 ? -17.454 -31.991 5.441 1.00 94.50 121 ASN A O 1
ATOM 1013 N N . LYS A 1 122 ? -17.645 -30.545 3.730 1.00 94.00 122 LYS A N 1
ATOM 1014 C CA . LYS A 1 122 ? -18.499 -31.410 2.893 1.00 94.00 122 LYS A CA 1
ATOM 1015 C C . LYS A 1 122 ? -17.742 -32.635 2.359 1.00 94.00 122 LYS A C 1
ATOM 1017 O O . LYS A 1 122 ? -18.303 -33.725 2.319 1.00 94.00 122 LYS A O 1
ATOM 1022 N N . LEU A 1 123 ? -16.488 -32.459 1.942 1.00 93.69 123 LEU A N 1
ATOM 1023 C CA . LEU A 1 123 ? -15.676 -33.488 1.283 1.00 93.69 123 LEU A CA 1
ATOM 1024 C C . LEU A 1 123 ? -14.884 -34.358 2.270 1.00 93.69 123 LEU A C 1
ATOM 1026 O O . LEU A 1 123 ? -14.423 -35.436 1.897 1.00 93.69 123 LEU A O 1
ATOM 1030 N N . GLY A 1 124 ? -14.679 -33.891 3.507 1.00 93.75 124 GLY A N 1
ATOM 1031 C CA . GLY A 1 124 ? -13.817 -34.554 4.492 1.00 93.75 124 GLY A CA 1
ATOM 1032 C C . GLY A 1 124 ? -12.322 -34.512 4.138 1.00 93.75 124 GLY A C 1
ATOM 1033 O O . GLY A 1 124 ? -11.528 -35.249 4.719 1.00 93.75 124 GLY A O 1
ATOM 1034 N N . ARG A 1 125 ? -11.937 -33.670 3.175 1.00 92.88 125 ARG A N 1
ATOM 1035 C CA . ARG A 1 125 ? -10.564 -33.422 2.708 1.00 92.88 125 ARG A CA 1
ATOM 1036 C C . ARG A 1 125 ? -10.449 -31.990 2.197 1.00 92.88 125 ARG A C 1
ATOM 1038 O O . ARG A 1 125 ? -11.466 -31.362 1.940 1.00 92.88 125 ARG A O 1
ATOM 1045 N N . LEU A 1 126 ? -9.230 -31.501 1.979 1.00 90.19 126 LEU A N 1
ATOM 1046 C CA . LEU A 1 126 ? -9.035 -30.211 1.312 1.00 90.19 126 LEU A CA 1
ATOM 1047 C C . LEU A 1 126 ? -9.608 -30.252 -0.126 1.00 90.19 126 LEU A C 1
ATOM 1049 O O . LEU A 1 126 ? -9.377 -31.245 -0.835 1.00 90.19 126 LEU A O 1
ATOM 1053 N N . PRO A 1 127 ? -10.375 -29.227 -0.544 1.00 93.62 127 PRO A N 1
ATOM 1054 C CA . PRO A 1 127 ? -10.857 -29.100 -1.914 1.00 93.62 127 PRO A CA 1
ATOM 1055 C C . PRO A 1 127 ? -9.716 -28.755 -2.875 1.00 93.62 127 PRO A C 1
ATOM 1057 O O . PRO A 1 127 ? -8.704 -28.179 -2.476 1.00 93.62 127 PRO A O 1
ATOM 1060 N N . THR A 1 128 ? -9.877 -29.121 -4.142 1.00 94.06 128 THR A N 1
ATOM 1061 C CA . THR A 1 128 ? -8.964 -28.722 -5.222 1.00 94.06 128 THR A CA 1
ATOM 1062 C C . THR A 1 128 ? -9.327 -27.338 -5.762 1.00 94.06 128 THR A C 1
ATOM 1064 O O . THR A 1 128 ? -10.467 -26.896 -5.629 1.00 94.06 128 THR A O 1
ATOM 1067 N N . ASP A 1 129 ? -8.381 -26.666 -6.422 1.00 91.25 129 ASP A N 1
ATOM 1068 C CA . ASP A 1 129 ? -8.618 -25.356 -7.050 1.00 91.25 129 ASP A CA 1
ATOM 1069 C C . ASP A 1 129 ? -9.790 -25.394 -8.042 1.00 91.25 129 ASP A C 1
ATOM 1071 O O . ASP A 1 129 ? -10.597 -24.471 -8.094 1.00 91.25 129 ASP A O 1
ATOM 1075 N N . GLU A 1 130 ? -9.941 -26.506 -8.764 1.00 92.69 130 GLU A N 1
ATOM 1076 C CA . GLU A 1 130 ? -11.049 -26.726 -9.694 1.00 92.69 130 GLU A CA 1
ATOM 1077 C C . GLU A 1 130 ? -12.402 -26.852 -8.971 1.00 92.69 130 GLU A C 1
ATOM 1079 O O . GLU A 1 130 ? -13.400 -26.305 -9.433 1.00 92.69 130 GLU A O 1
ATOM 1084 N N . GLU A 1 131 ? -12.445 -27.512 -7.809 1.00 92.88 131 GLU A N 1
ATOM 1085 C CA . GLU A 1 131 ? -13.655 -27.605 -6.976 1.00 92.88 131 GLU A CA 1
ATOM 1086 C C . GLU A 1 131 ? -14.039 -26.238 -6.388 1.00 92.88 131 GLU A C 1
ATOM 1088 O O . GLU A 1 131 ? -15.216 -25.878 -6.372 1.00 92.88 131 GLU A O 1
ATOM 1093 N N . ILE A 1 132 ? -13.052 -25.447 -5.952 1.00 93.00 132 ILE A N 1
ATOM 1094 C CA . ILE A 1 132 ? -13.276 -24.083 -5.447 1.00 93.00 132 ILE A CA 1
ATOM 1095 C C . ILE A 1 132 ? -13.774 -23.174 -6.575 1.00 93.00 132 ILE A C 1
ATOM 1097 O O . ILE A 1 132 ? -14.714 -22.405 -6.376 1.00 93.00 132 ILE A O 1
ATOM 1101 N N . ARG A 1 133 ? -13.163 -23.265 -7.761 1.00 94.75 133 ARG A N 1
ATOM 1102 C CA . ARG A 1 133 ? -13.558 -22.509 -8.952 1.00 94.75 133 ARG A CA 1
ATOM 1103 C C . ARG A 1 133 ? -15.007 -22.793 -9.346 1.00 94.75 133 ARG A C 1
ATOM 1105 O O . ARG A 1 133 ? -15.750 -21.855 -9.619 1.00 94.75 133 ARG A O 1
ATOM 1112 N N . GLN A 1 134 ? -15.405 -24.067 -9.356 1.00 93.25 134 GLN A N 1
ATOM 1113 C CA . GLN A 1 134 ? -16.774 -24.478 -9.676 1.00 93.25 134 GLN A CA 1
ATOM 1114 C C . GLN A 1 134 ? -17.792 -23.953 -8.656 1.00 93.25 134 GLN A C 1
ATOM 1116 O O . GLN A 1 134 ? -18.845 -23.470 -9.057 1.00 93.25 134 GLN A O 1
ATOM 1121 N N . GLU A 1 135 ? -17.478 -23.986 -7.358 1.00 93.44 135 GLU A N 1
ATOM 1122 C CA . GLU A 1 135 ? -18.367 -23.441 -6.318 1.00 93.44 135 GLU A CA 1
ATOM 1123 C C . GLU A 1 135 ? -18.475 -21.904 -6.389 1.00 93.44 135 GLU A C 1
ATOM 1125 O O . GLU A 1 135 ? -19.505 -21.330 -6.037 1.00 93.44 135 GLU A O 1
ATOM 1130 N N . LEU A 1 136 ? -17.423 -21.227 -6.861 1.00 91.19 136 LEU A N 1
ATOM 1131 C CA . LEU A 1 136 ? -17.407 -19.779 -7.093 1.00 91.19 136 LEU A CA 1
ATOM 1132 C C . LEU A 1 136 ? -18.114 -19.344 -8.387 1.00 91.19 136 LEU A C 1
ATOM 1134 O O . LEU A 1 136 ? -18.330 -18.144 -8.549 1.00 91.19 136 LEU A O 1
ATOM 1138 N N . ASP A 1 137 ? -18.458 -20.283 -9.275 1.00 93.31 137 ASP A N 1
ATOM 1139 C CA . ASP A 1 137 ? -19.029 -20.028 -10.607 1.00 93.31 137 ASP A CA 1
ATOM 1140 C C . ASP A 1 137 ? -18.170 -19.067 -11.458 1.00 93.31 137 ASP A C 1
ATOM 1142 O O . ASP A 1 137 ? -18.672 -18.137 -12.085 1.00 93.31 137 ASP A O 1
ATOM 1146 N N . LEU A 1 138 ? -16.847 -19.269 -11.434 1.00 93.50 138 LEU A N 1
ATOM 1147 C CA . LEU A 1 138 ? -15.870 -18.475 -12.193 1.00 93.50 138 LEU A CA 1
ATOM 1148 C C . LEU A 1 138 ? -15.226 -19.303 -13.296 1.00 93.50 138 LEU A C 1
ATOM 1150 O O . LEU A 1 138 ? -15.042 -20.511 -13.137 1.00 93.50 138 LEU A O 1
ATOM 1154 N N . ASP A 1 139 ? -14.801 -18.670 -14.386 1.00 94.62 139 ASP A N 1
ATOM 1155 C CA . ASP A 1 139 ? -13.945 -19.339 -15.367 1.00 94.62 139 ASP A CA 1
ATOM 1156 C C . ASP A 1 139 ? -12.483 -19.497 -14.874 1.00 94.62 139 ASP A C 1
ATOM 1158 O O . ASP A 1 139 ? -12.113 -19.087 -13.769 1.00 94.62 139 ASP A O 1
ATOM 1162 N N . SER A 1 140 ? -11.644 -20.179 -15.663 1.00 92.00 140 SER A N 1
ATOM 1163 C CA . SER A 1 140 ? -10.245 -20.449 -15.293 1.00 92.00 140 SER A CA 1
ATOM 1164 C C . SER A 1 140 ? -9.380 -19.185 -15.231 1.00 92.00 140 SER A C 1
ATOM 1166 O O . SER A 1 140 ? -8.474 -19.103 -14.394 1.00 92.00 140 SER A O 1
ATOM 1168 N N . ASP A 1 141 ? -9.633 -18.215 -16.106 1.00 92.88 141 ASP A N 1
ATOM 1169 C CA . ASP A 1 141 ? -8.865 -16.975 -16.190 1.00 92.88 141 ASP A CA 1
ATOM 1170 C C . ASP A 1 141 ? -9.282 -16.034 -15.051 1.00 92.88 141 ASP A C 1
ATOM 1172 O O . ASP A 1 141 ? -8.431 -15.504 -14.334 1.00 92.88 141 ASP A O 1
ATOM 1176 N N . GLU A 1 142 ? -10.586 -15.919 -14.799 1.00 91.75 142 GLU A N 1
ATOM 1177 C CA . GLU A 1 142 ? -11.175 -15.184 -13.681 1.00 91.75 142 GLU A CA 1
ATOM 1178 C C . GLU A 1 142 ? -10.707 -15.727 -12.330 1.00 91.75 142 GLU A C 1
ATOM 1180 O O . GLU A 1 142 ? -10.365 -14.950 -11.435 1.00 91.75 142 GLU A O 1
ATOM 1185 N N . TYR A 1 143 ? -10.644 -17.052 -12.173 1.00 93.06 143 TYR A N 1
ATOM 1186 C CA . TYR A 1 143 ? -10.123 -17.671 -10.957 1.00 93.06 143 TYR A CA 1
ATOM 1187 C C . TYR A 1 143 ? -8.628 -17.404 -10.778 1.00 93.06 143 TYR A C 1
ATOM 1189 O O . TYR A 1 143 ? -8.199 -17.023 -9.690 1.00 93.06 143 TYR A O 1
ATOM 1197 N N . SER A 1 144 ? -7.833 -17.526 -11.844 1.00 91.12 144 SER A N 1
ATOM 1198 C CA . SER A 1 144 ? -6.395 -17.228 -11.796 1.00 91.12 144 SER A CA 1
ATOM 1199 C C . SER A 1 144 ? -6.138 -15.768 -11.418 1.00 91.12 144 SER A C 1
ATOM 1201 O O . SER A 1 144 ? -5.297 -15.477 -10.562 1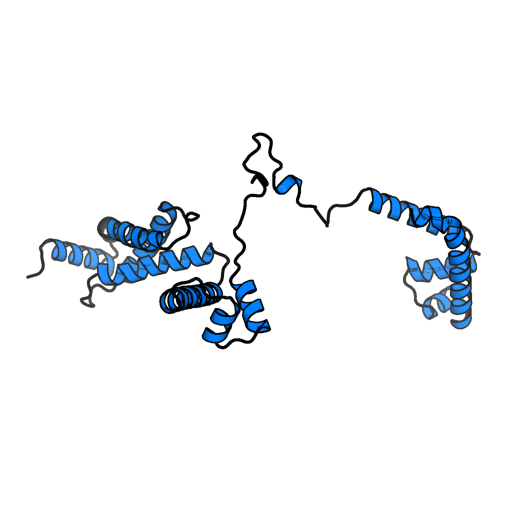.00 91.12 144 SER A O 1
ATOM 1203 N N . GLN A 1 145 ? -6.911 -14.843 -11.991 1.00 90.19 145 GLN A N 1
ATOM 1204 C CA . GLN A 1 145 ? -6.842 -13.428 -11.654 1.00 90.19 145 GLN A CA 1
ATOM 1205 C C . GLN A 1 145 ? -7.288 -13.170 -10.210 1.00 90.19 145 GLN A C 1
ATOM 1207 O O . GLN A 1 145 ? -6.609 -12.445 -9.484 1.00 90.19 145 GLN A O 1
ATOM 1212 N N . LEU A 1 146 ? -8.379 -13.791 -9.756 1.00 89.75 146 LEU A N 1
ATOM 1213 C CA . LEU A 1 146 ? -8.839 -13.705 -8.372 1.00 89.75 146 LEU A CA 1
ATOM 1214 C C . LEU A 1 146 ? -7.758 -14.175 -7.395 1.00 89.75 146 LEU A C 1
ATOM 1216 O O . LEU A 1 146 ? -7.482 -13.477 -6.421 1.00 89.75 146 LEU A O 1
ATOM 1220 N N . MET A 1 147 ? -7.137 -15.325 -7.662 1.00 89.12 147 MET A N 1
ATOM 1221 C CA . MET A 1 147 ? -6.069 -15.875 -6.831 1.00 89.12 147 MET A CA 1
ATOM 1222 C C . MET A 1 147 ? -4.847 -14.951 -6.811 1.00 89.12 147 MET A C 1
ATOM 1224 O O . MET A 1 147 ? -4.283 -14.714 -5.745 1.00 89.12 147 MET A O 1
ATOM 1228 N N . SER A 1 148 ? -4.488 -14.350 -7.950 1.00 86.62 148 SER A N 1
ATOM 1229 C CA . SER A 1 148 ? -3.429 -13.337 -8.020 1.00 86.62 148 SER A CA 1
ATOM 1230 C C . SER A 1 148 ? -3.772 -12.070 -7.230 1.00 86.62 148 SER A C 1
ATOM 1232 O O . SER A 1 148 ? -2.895 -11.506 -6.585 1.00 86.62 148 SER A O 1
ATOM 1234 N N . GLU A 1 149 ? -5.024 -11.609 -7.270 1.00 83.69 149 GLU A N 1
ATOM 1235 C CA . GLU A 1 149 ? -5.471 -10.412 -6.546 1.00 83.69 149 GLU A CA 1
ATOM 1236 C C . GLU A 1 149 ? -5.489 -10.623 -5.027 1.00 83.69 149 GLU A C 1
ATOM 1238 O O . GLU A 1 149 ? -5.156 -9.707 -4.274 1.00 83.69 149 GLU A O 1
ATOM 1243 N N . ILE A 1 150 ? -5.902 -11.807 -4.558 1.00 85.44 150 ILE A N 1
ATOM 1244 C CA . ILE A 1 150 ? -5.972 -12.112 -3.120 1.00 85.44 150 ILE A CA 1
ATOM 1245 C C . ILE A 1 150 ? -4.634 -12.571 -2.538 1.00 85.44 150 ILE A C 1
ATOM 1247 O O . ILE A 1 150 ? -4.493 -12.570 -1.312 1.00 85.44 150 ILE A O 1
ATOM 1251 N N . ASN A 1 151 ? -3.664 -12.951 -3.378 1.00 76.19 151 ASN A N 1
ATOM 1252 C CA . ASN A 1 151 ? -2.305 -13.272 -2.958 1.00 76.19 151 ASN A CA 1
ATOM 1253 C C . ASN A 1 151 ? -1.555 -11.983 -2.597 1.00 76.19 151 ASN A C 1
ATOM 1255 O O . ASN A 1 151 ? -0.710 -11.485 -3.336 1.00 76.19 151 ASN A O 1
ATOM 1259 N N . ILE A 1 152 ? -1.933 -11.408 -1.457 1.00 67.75 152 ILE A N 1
ATOM 1260 C CA . ILE A 1 152 ? -1.335 -10.196 -0.912 1.00 67.75 152 ILE A CA 1
ATOM 1261 C C . ILE A 1 152 ? 0.109 -10.532 -0.521 1.00 67.75 152 ILE A C 1
ATOM 1263 O O . ILE A 1 152 ? 0.299 -11.358 0.383 1.00 67.75 152 ILE A O 1
ATOM 1267 N N . PRO A 1 153 ? 1.117 -9.885 -1.137 1.00 62.06 153 PRO A N 1
ATOM 1268 C CA . PRO A 1 153 ? 2.504 -10.061 -0.744 1.00 62.06 153 PRO A CA 1
ATOM 1269 C C . PRO A 1 153 ? 2.642 -9.765 0.746 1.00 62.06 153 PRO A C 1
ATOM 1271 O O . PRO A 1 153 ? 2.249 -8.695 1.216 1.00 62.06 153 PRO A O 1
ATOM 1274 N N . GLN A 1 154 ? 3.169 -10.725 1.502 1.00 62.03 154 GLN A N 1
ATOM 1275 C CA . GLN A 1 154 ? 3.622 -10.427 2.851 1.00 62.03 154 GLN A CA 1
ATOM 1276 C C . GLN A 1 154 ? 4.885 -9.580 2.720 1.00 62.03 154 GLN A C 1
ATOM 1278 O O . GLN A 1 154 ? 5.820 -9.959 2.015 1.00 62.03 154 GLN A O 1
ATOM 1283 N N . GLU A 1 155 ? 4.898 -8.423 3.374 1.00 65.69 155 GLU A N 1
ATOM 1284 C CA . GLU A 1 155 ? 6.111 -7.627 3.499 1.00 65.69 155 GLU A CA 1
ATOM 1285 C C . GLU A 1 155 ? 7.127 -8.447 4.300 1.00 65.69 155 GLU A C 1
ATOM 1287 O O . GLU A 1 155 ? 6.852 -8.874 5.422 1.00 65.69 155 GLU A O 1
ATOM 1292 N N . THR A 1 156 ? 8.286 -8.707 3.701 1.00 70.75 156 THR A N 1
ATOM 1293 C CA . THR A 1 156 ? 9.415 -9.335 4.383 1.00 70.75 156 THR A CA 1
ATOM 1294 C C . THR A 1 156 ? 10.539 -8.322 4.509 1.00 70.75 156 THR A C 1
ATOM 1296 O O . THR A 1 156 ? 10.722 -7.474 3.634 1.00 70.75 156 THR A O 1
ATOM 1299 N N . SER A 1 157 ? 11.299 -8.401 5.599 1.00 78.06 157 SER A N 1
ATOM 1300 C CA . SER A 1 157 ? 12.480 -7.557 5.754 1.00 78.06 157 SER A CA 1
ATOM 1301 C C . SER A 1 157 ? 13.537 -7.953 4.727 1.00 78.06 157 SER A C 1
ATOM 1303 O O . SER A 1 157 ? 13.806 -9.142 4.545 1.00 78.06 157 SER A O 1
ATOM 1305 N N . LEU A 1 158 ? 14.182 -6.975 4.094 1.00 83.50 158 LEU A N 1
ATOM 1306 C CA . LEU A 1 158 ? 15.333 -7.229 3.224 1.00 83.50 158 LEU A CA 1
ATOM 1307 C C . LEU A 1 158 ? 16.543 -7.765 4.016 1.00 83.50 158 LEU A C 1
ATOM 1309 O O . LEU A 1 158 ? 17.369 -8.481 3.457 1.00 83.50 158 LEU A O 1
ATOM 1313 N N . ASP A 1 159 ? 16.586 -7.519 5.328 1.00 81.75 159 ASP A N 1
ATOM 1314 C CA . ASP A 1 159 ? 17.557 -8.115 6.254 1.00 81.75 159 ASP A CA 1
ATOM 1315 C C . ASP A 1 159 ? 17.194 -9.554 6.659 1.00 81.75 159 ASP A C 1
ATOM 1317 O O . ASP A 1 159 ? 17.915 -10.190 7.428 1.00 81.75 159 ASP A O 1
ATOM 1321 N N . SER A 1 160 ? 16.057 -10.091 6.196 1.00 81.44 160 SER A N 1
ATOM 1322 C CA . SER A 1 160 ? 15.703 -11.475 6.507 1.00 81.44 160 SER A CA 1
ATOM 1323 C C . SER A 1 160 ? 16.618 -12.452 5.770 1.00 81.44 160 SER A C 1
ATOM 1325 O O . SER A 1 160 ? 16.938 -12.293 4.589 1.00 81.44 160 SER A O 1
ATOM 1327 N N . PHE A 1 161 ? 17.052 -13.482 6.496 1.00 82.06 161 PHE A N 1
ATOM 1328 C CA . PHE A 1 161 ? 17.898 -14.536 5.956 1.00 82.06 161 PHE A CA 1
ATOM 1329 C C . PHE A 1 161 ? 17.090 -15.469 5.057 1.00 82.06 161 PHE A C 1
ATOM 1331 O O . PHE A 1 161 ? 16.056 -15.998 5.467 1.00 82.06 161 PHE A O 1
ATOM 1338 N N . ILE A 1 162 ? 17.614 -15.754 3.864 1.00 76.12 162 ILE A N 1
ATOM 1339 C CA . ILE A 1 162 ? 16.987 -16.681 2.906 1.00 76.12 162 ILE A CA 1
ATOM 1340 C C . ILE A 1 162 ? 16.970 -18.115 3.465 1.00 76.12 162 ILE A C 1
ATOM 1342 O O . ILE A 1 162 ? 16.054 -18.888 3.192 1.00 76.12 162 ILE A O 1
ATOM 1346 N N . ASN A 1 163 ? 17.956 -18.462 4.299 1.00 70.81 163 ASN A N 1
ATOM 1347 C CA . ASN A 1 163 ? 18.044 -19.748 4.984 1.00 70.81 163 ASN A CA 1
ATOM 1348 C C . ASN A 1 163 ? 18.319 -19.549 6.478 1.00 70.81 163 ASN A C 1
ATOM 1350 O O . ASN A 1 163 ? 19.453 -19.330 6.894 1.00 70.81 163 ASN A O 1
ATOM 1354 N N . SER A 1 164 ? 17.293 -19.733 7.307 1.00 61.38 164 SER A N 1
ATOM 1355 C CA . SER A 1 164 ? 17.344 -19.579 8.772 1.00 61.38 164 SER A CA 1
ATOM 1356 C C . SER A 1 164 ? 18.225 -20.599 9.520 1.00 61.38 164 SER A C 1
ATOM 1358 O O . SER A 1 164 ? 18.283 -20.582 10.747 1.00 61.38 164 SER A O 1
ATOM 1360 N N . ARG A 1 165 ? 18.897 -21.517 8.809 1.00 59.75 165 ARG A N 1
ATOM 1361 C CA . ARG A 1 165 ? 19.707 -22.605 9.390 1.00 59.75 165 ARG A CA 1
ATOM 1362 C C . ARG A 1 165 ? 21.208 -22.316 9.477 1.00 59.75 165 ARG A C 1
ATOM 1364 O O . ARG A 1 165 ? 21.924 -23.137 10.046 1.00 59.75 165 ARG A O 1
ATOM 1371 N N . GLN A 1 166 ? 21.692 -21.203 8.935 1.00 56.44 166 GLN A N 1
ATOM 1372 C CA . GLN A 1 166 ? 23.095 -20.802 9.057 1.00 56.44 166 GLN A CA 1
ATOM 1373 C C . GLN A 1 166 ? 23.198 -19.507 9.856 1.00 56.44 166 GLN A C 1
ATOM 1375 O O . GLN A 1 166 ? 22.483 -18.550 9.584 1.00 56.44 166 GLN A O 1
ATOM 1380 N N . ALA A 1 167 ? 24.092 -19.502 10.847 1.00 57.41 167 ALA A N 1
ATOM 1381 C CA . ALA A 1 167 ? 24.401 -18.328 11.662 1.00 57.41 167 ALA A CA 1
ATOM 1382 C C . ALA A 1 167 ? 25.048 -17.187 10.844 1.00 57.41 167 ALA A C 1
ATOM 1384 O O . ALA A 1 167 ? 24.981 -16.043 11.272 1.00 57.41 167 ALA A O 1
ATOM 1385 N N . ASP A 1 168 ? 25.569 -17.510 9.652 1.00 63.72 168 ASP A N 1
ATOM 1386 C CA . ASP A 1 168 ? 26.139 -16.594 8.653 1.00 63.72 168 ASP A CA 1
ATOM 1387 C C . ASP A 1 168 ? 25.336 -16.670 7.334 1.00 63.72 168 ASP A C 1
ATOM 1389 O O . ASP A 1 168 ? 25.873 -16.959 6.264 1.00 63.72 168 ASP A O 1
ATOM 1393 N N . GLY A 1 169 ? 24.008 -16.558 7.417 1.00 68.31 169 GLY A N 1
ATOM 1394 C CA . GLY A 1 169 ? 23.129 -16.654 6.250 1.00 68.31 169 GLY A CA 1
ATOM 1395 C C . GLY A 1 169 ? 23.230 -15.436 5.326 1.00 68.31 169 GLY A C 1
ATOM 1396 O O . GLY A 1 169 ? 23.491 -14.326 5.775 1.00 68.31 169 GLY A O 1
ATOM 1397 N N . VAL A 1 170 ? 22.955 -15.635 4.037 1.00 78.19 170 VAL A N 1
ATOM 1398 C CA . VAL A 1 170 ? 22.793 -14.534 3.075 1.00 78.19 170 VAL A CA 1
ATOM 1399 C C . VAL A 1 170 ? 21.430 -13.875 3.295 1.00 78.19 170 VAL A C 1
ATOM 1401 O O . VAL A 1 170 ? 20.407 -14.562 3.441 1.00 78.19 170 VAL A O 1
ATOM 1404 N N . THR A 1 171 ? 21.425 -12.550 3.340 1.00 85.88 171 THR A N 1
ATOM 1405 C CA . THR A 1 171 ? 20.213 -11.732 3.481 1.00 85.88 171 THR A CA 1
ATOM 1406 C C . THR A 1 171 ? 19.535 -11.515 2.127 1.00 85.88 171 THR A C 1
ATOM 1408 O O . THR A 1 171 ? 20.157 -11.643 1.073 1.00 85.88 171 THR A O 1
ATOM 1411 N N . LEU A 1 172 ? 18.238 -11.196 2.121 1.00 83.62 172 LEU A N 1
ATOM 1412 C CA . LEU A 1 172 ? 17.519 -10.903 0.874 1.00 83.62 172 LEU A CA 1
ATOM 1413 C C . LEU A 1 172 ? 18.135 -9.722 0.108 1.00 83.62 172 LEU A C 1
ATOM 1415 O O . LEU A 1 172 ? 18.225 -9.791 -1.118 1.00 83.62 172 LEU A O 1
ATOM 1419 N N . ILE A 1 173 ? 18.598 -8.679 0.808 1.00 87.31 173 ILE A N 1
ATOM 1420 C CA . ILE A 1 173 ? 19.217 -7.501 0.177 1.00 87.31 173 ILE A CA 1
ATOM 1421 C C . ILE A 1 173 ? 20.475 -7.851 -0.627 1.00 87.31 173 ILE A C 1
ATOM 1423 O O . ILE A 1 173 ? 20.760 -7.206 -1.629 1.00 87.31 173 ILE A O 1
ATOM 1427 N N . GLU A 1 174 ? 21.208 -8.892 -0.232 1.00 83.50 174 GLU A N 1
ATOM 1428 C CA . GLU A 1 174 ? 22.446 -9.307 -0.900 1.00 83.50 174 GLU A CA 1
ATOM 1429 C C . GLU A 1 174 ? 22.203 -10.090 -2.198 1.00 83.50 174 GLU A C 1
ATOM 1431 O O . GLU A 1 174 ? 23.111 -10.214 -3.018 1.00 83.50 174 GLU A O 1
ATOM 1436 N N . VAL A 1 175 ? 20.998 -10.637 -2.393 1.00 84.56 175 VAL A N 1
ATOM 1437 C CA . VAL A 1 175 ? 20.666 -11.482 -3.556 1.00 84.56 175 VAL A CA 1
ATOM 1438 C C . VAL A 1 175 ? 19.815 -10.747 -4.584 1.00 84.56 175 VAL A C 1
ATOM 1440 O O . VAL A 1 175 ? 19.861 -11.080 -5.769 1.00 84.56 175 VAL A O 1
ATOM 1443 N N . ILE A 1 176 ? 19.028 -9.762 -4.156 1.00 84.06 176 ILE A N 1
ATOM 1444 C CA . ILE A 1 176 ? 18.169 -8.998 -5.060 1.00 84.06 176 ILE A CA 1
ATOM 1445 C C . ILE A 1 176 ? 19.049 -8.132 -5.965 1.00 84.06 176 ILE A C 1
ATOM 1447 O O . ILE A 1 176 ? 19.767 -7.247 -5.507 1.00 84.06 176 ILE A O 1
ATOM 1451 N N . ALA A 1 177 ? 18.989 -8.406 -7.268 1.00 83.31 177 ALA A N 1
ATOM 1452 C CA . ALA A 1 177 ? 19.708 -7.629 -8.263 1.00 83.31 177 ALA A CA 1
ATOM 1453 C C . ALA A 1 177 ? 19.059 -6.252 -8.445 1.00 83.31 177 ALA A C 1
ATOM 1455 O O . ALA A 1 177 ? 17.841 -6.145 -8.578 1.00 83.31 177 ALA A O 1
ATOM 1456 N N . ASP A 1 178 ? 19.891 -5.215 -8.510 1.00 84.62 178 ASP A N 1
ATOM 1457 C CA . ASP A 1 178 ? 19.478 -3.896 -8.978 1.00 84.62 178 ASP A CA 1
ATOM 1458 C C . ASP A 1 178 ? 19.581 -3.864 -10.511 1.00 84.62 178 ASP A C 1
ATOM 1460 O O . ASP A 1 178 ? 20.672 -3.926 -11.090 1.00 84.62 178 ASP A O 1
ATOM 1464 N N . GLU A 1 179 ? 18.429 -3.846 -11.180 1.00 83.06 179 GLU A N 1
ATOM 1465 C CA . GLU A 1 179 ? 18.353 -3.817 -12.642 1.00 83.06 179 GLU A CA 1
ATOM 1466 C C . GLU A 1 179 ? 18.667 -2.432 -13.225 1.00 83.06 179 GLU A C 1
ATOM 1468 O O . GLU A 1 179 ? 19.135 -2.354 -14.364 1.00 83.06 179 GLU A O 1
ATOM 1473 N N . ASP A 1 180 ? 18.487 -1.367 -12.438 1.00 80.38 180 ASP A N 1
ATOM 1474 C CA . ASP A 1 180 ? 18.701 0.026 -12.841 1.00 80.38 180 ASP A CA 1
ATOM 1475 C C . ASP A 1 180 ? 20.123 0.521 -12.523 1.00 80.38 180 ASP A C 1
ATOM 1477 O O . ASP A 1 180 ? 20.545 1.587 -12.987 1.00 80.38 180 ASP A O 1
ATOM 1481 N N . ALA A 1 181 ? 20.893 -0.252 -11.751 1.00 81.69 181 ALA A N 1
ATOM 1482 C CA . ALA A 1 181 ? 22.276 0.067 -11.435 1.00 81.69 181 ALA A CA 1
ATOM 1483 C C . ALA A 1 181 ? 23.126 0.218 -12.706 1.00 81.69 181 ALA A C 1
ATOM 1485 O O . ALA A 1 181 ? 23.185 -0.661 -13.573 1.00 81.69 181 ALA A O 1
ATOM 1486 N N . ALA A 1 182 ? 23.860 1.331 -12.785 1.00 75.81 182 ALA A N 1
ATOM 1487 C CA . ALA A 1 182 ? 24.797 1.584 -13.869 1.00 75.81 182 ALA A CA 1
ATOM 1488 C C . ALA A 1 182 ? 25.867 0.484 -13.901 1.00 75.81 182 ALA A C 1
ATOM 1490 O O . ALA A 1 182 ? 26.723 0.401 -13.019 1.00 75.81 182 ALA A O 1
ATOM 1491 N N . ARG A 1 183 ? 25.834 -0.360 -14.935 1.00 80.50 183 ARG A N 1
ATOM 1492 C CA . ARG A 1 183 ? 26.811 -1.438 -15.104 1.00 80.50 183 ARG A CA 1
ATOM 1493 C C . ARG A 1 183 ? 28.094 -0.857 -15.703 1.00 80.50 183 ARG A C 1
ATOM 1495 O O . ARG A 1 183 ? 28.040 -0.382 -16.840 1.00 80.50 183 ARG A O 1
ATOM 1502 N N . PRO A 1 184 ? 29.250 -0.912 -15.010 1.00 80.56 184 PRO A N 1
ATOM 1503 C CA . PRO A 1 184 ? 30.500 -0.328 -15.507 1.00 80.56 184 PRO A CA 1
ATOM 1504 C C . PRO A 1 184 ? 30.880 -0.825 -16.906 1.00 80.56 184 PRO A C 1
ATOM 1506 O O . PRO A 1 184 ? 31.344 -0.056 -17.742 1.00 80.56 184 PRO A O 1
ATOM 1509 N N . GLU A 1 185 ? 30.600 -2.098 -17.181 1.00 81.00 185 GLU A N 1
ATOM 1510 C CA . GLU A 1 185 ? 30.785 -2.739 -18.483 1.00 81.00 185 GLU A CA 1
ATOM 1511 C C . GLU A 1 185 ? 29.939 -2.079 -19.579 1.00 81.00 185 GLU A C 1
ATOM 1513 O O . G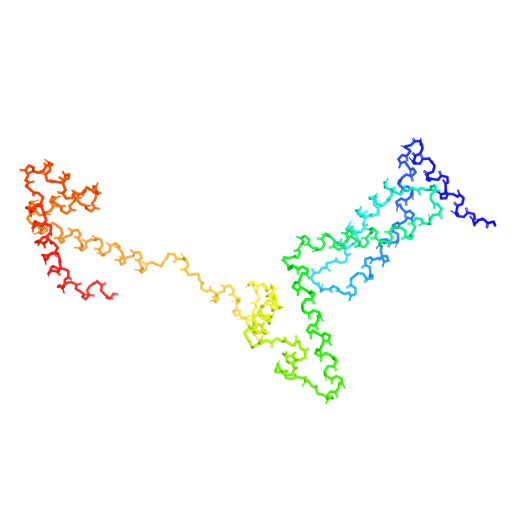LU A 1 185 ? 30.439 -1.811 -20.668 1.00 81.00 185 GLU A O 1
ATOM 1518 N N . GLN A 1 186 ? 28.668 -1.769 -19.304 1.00 81.00 186 GLN A N 1
ATOM 1519 C CA . GLN A 1 186 ? 27.789 -1.107 -20.273 1.00 81.00 186 GLN A CA 1
ATOM 1520 C C . GLN A 1 186 ? 28.242 0.330 -20.540 1.00 81.00 186 GLN A C 1
ATOM 1522 O O . GLN A 1 186 ? 28.269 0.751 -21.697 1.00 81.00 186 GLN A O 1
ATOM 1527 N N . THR A 1 187 ? 28.647 1.060 -19.497 1.00 83.06 187 THR A N 1
ATOM 1528 C CA . THR A 1 187 ? 29.187 2.420 -19.632 1.00 83.06 187 THR A CA 1
ATOM 1529 C C . THR A 1 187 ? 30.460 2.424 -20.476 1.00 83.06 187 THR A C 1
ATOM 1531 O O . THR A 1 187 ? 30.549 3.178 -21.443 1.00 83.06 187 THR A O 1
ATOM 1534 N N . PHE A 1 188 ? 31.409 1.531 -20.177 1.00 84.81 188 PHE A N 1
ATOM 1535 C CA . PHE A 1 188 ? 32.647 1.392 -20.944 1.00 84.81 188 PHE A CA 1
ATOM 1536 C C . PHE A 1 188 ? 32.375 1.029 -22.409 1.00 84.81 188 PHE A C 1
ATOM 1538 O O . PHE A 1 188 ? 32.907 1.667 -23.316 1.00 84.81 188 PHE A O 1
ATOM 1545 N N . ARG A 1 189 ? 31.488 0.056 -22.664 1.00 83.06 189 ARG A N 1
ATOM 1546 C CA . ARG A 1 189 ? 31.097 -0.320 -24.031 1.00 83.06 189 ARG A CA 1
ATOM 1547 C C . ARG A 1 189 ? 30.476 0.846 -24.790 1.00 83.06 189 ARG A C 1
ATOM 1549 O O . ARG A 1 189 ? 30.786 1.044 -25.961 1.00 83.06 189 ARG A O 1
ATOM 1556 N N . TYR A 1 190 ? 29.620 1.632 -24.143 1.00 84.00 190 TYR A N 1
ATOM 1557 C CA . TYR A 1 190 ? 29.015 2.805 -24.768 1.00 84.00 190 TYR A CA 1
ATOM 1558 C C . TYR A 1 190 ? 30.064 3.860 -25.151 1.00 84.00 190 TYR A C 1
ATOM 1560 O O . TYR A 1 190 ? 30.031 4.390 -26.266 1.00 84.00 190 TYR A O 1
ATOM 1568 N N . GLU A 1 191 ? 31.025 4.138 -24.266 1.00 87.06 191 GLU A N 1
ATOM 1569 C CA . GLU A 1 191 ? 32.135 5.055 -24.549 1.00 87.06 191 GLU A CA 1
ATOM 1570 C C . GLU A 1 191 ? 33.029 4.552 -25.690 1.00 87.06 191 GLU A C 1
ATOM 1572 O O . GLU A 1 191 ? 33.391 5.326 -26.582 1.00 87.06 191 GLU A O 1
ATOM 1577 N N . GLU A 1 192 ? 33.320 3.254 -25.723 1.00 86.31 192 GLU A N 1
ATOM 1578 C CA . GLU A 1 192 ? 34.136 2.631 -26.764 1.00 86.31 192 GLU A CA 1
ATOM 1579 C C . GLU A 1 192 ? 33.431 2.641 -28.132 1.00 86.31 192 GLU A C 1
ATOM 1581 O O . GLU A 1 192 ? 34.025 3.041 -29.138 1.00 86.31 192 GLU A O 1
ATOM 1586 N N . ILE A 1 193 ? 32.131 2.322 -28.179 1.00 86.50 193 ILE A N 1
ATOM 1587 C CA . ILE A 1 193 ? 31.303 2.454 -29.390 1.00 86.50 193 ILE A CA 1
ATOM 1588 C C . ILE A 1 193 ? 31.331 3.900 -29.895 1.00 86.50 193 ILE A C 1
ATOM 1590 O O . ILE A 1 193 ? 31.513 4.139 -31.094 1.00 86.50 193 ILE A O 1
ATOM 1594 N N . LYS A 1 194 ? 31.177 4.876 -28.992 1.00 88.31 194 LYS A N 1
ATOM 1595 C CA . LYS A 1 194 ? 31.210 6.302 -29.334 1.00 88.31 194 LYS A CA 1
ATOM 1596 C C . LYS A 1 194 ? 32.567 6.705 -29.917 1.00 88.31 194 LYS A C 1
ATOM 1598 O O . LYS A 1 194 ? 32.597 7.420 -30.922 1.00 88.31 194 LYS A O 1
ATOM 1603 N N . ARG A 1 195 ? 33.673 6.220 -29.344 1.00 89.50 195 ARG A N 1
ATOM 1604 C CA . ARG A 1 195 ? 35.035 6.456 -29.846 1.00 89.50 195 ARG A CA 1
ATOM 1605 C C . ARG A 1 195 ? 35.230 5.878 -31.247 1.00 89.50 195 ARG A C 1
ATOM 1607 O O . ARG A 1 195 ? 35.594 6.616 -32.163 1.00 89.50 195 ARG A O 1
ATOM 1614 N N . ILE A 1 196 ? 34.918 4.595 -31.440 1.00 89.38 196 ILE A N 1
ATOM 1615 C CA . ILE A 1 196 ? 35.046 3.904 -32.733 1.00 89.38 196 ILE A CA 1
ATOM 1616 C C . ILE A 1 196 ? 34.188 4.582 -33.812 1.00 89.38 196 ILE A C 1
ATOM 1618 O O . ILE A 1 196 ? 34.629 4.760 -34.953 1.00 89.38 196 ILE A O 1
ATOM 1622 N N . LEU A 1 197 ? 32.960 4.981 -33.467 1.00 89.75 197 LEU A N 1
ATOM 1623 C CA . LEU A 1 197 ? 32.073 5.696 -34.380 1.00 89.75 197 LEU A CA 1
ATOM 1624 C C . LEU A 1 197 ? 32.644 7.069 -34.761 1.00 89.75 197 LEU A C 1
ATOM 1626 O O . LEU A 1 197 ? 32.618 7.425 -35.941 1.00 89.75 197 LEU A O 1
ATOM 1630 N N . GLY A 1 198 ? 33.201 7.809 -33.798 1.00 90.25 198 GLY A N 1
ATOM 1631 C CA . GLY A 1 198 ? 33.904 9.071 -34.042 1.00 90.25 198 GLY A CA 1
ATOM 1632 C C . GLY A 1 198 ? 35.046 8.910 -35.049 1.00 90.25 198 GLY A C 1
ATOM 1633 O O . GLY A 1 198 ? 35.066 9.593 -36.075 1.00 90.25 198 GLY A O 1
ATOM 1634 N N . GLU A 1 199 ? 35.922 7.924 -34.838 1.00 90.12 199 GLU A N 1
ATOM 1635 C CA . GLU A 1 199 ? 37.018 7.593 -35.763 1.00 90.12 199 GLU A CA 1
ATOM 1636 C C . GLU A 1 199 ? 36.511 7.219 -37.172 1.00 90.12 199 GLU A C 1
ATOM 1638 O O . GLU A 1 199 ? 37.139 7.536 -38.188 1.00 90.12 199 GLU A O 1
ATOM 1643 N N . ALA A 1 200 ? 35.369 6.531 -37.273 1.00 91.31 200 ALA A N 1
ATOM 1644 C CA . ALA A 1 200 ? 34.767 6.174 -38.557 1.00 91.31 200 ALA A CA 1
ATOM 1645 C C . ALA A 1 200 ? 34.199 7.401 -39.294 1.00 91.31 200 ALA A C 1
ATOM 1647 O O . ALA A 1 200 ? 34.358 7.516 -40.514 1.00 91.31 200 ALA A O 1
ATOM 1648 N N . ILE A 1 201 ? 33.584 8.339 -38.567 1.00 91.88 201 ILE A N 1
ATOM 1649 C CA . ILE A 1 201 ? 33.083 9.612 -39.109 1.00 91.88 201 ILE A CA 1
ATOM 1650 C C . ILE A 1 201 ? 34.248 10.482 -39.608 1.00 91.88 201 ILE A C 1
ATOM 1652 O O . ILE A 1 201 ? 34.155 11.099 -40.677 1.00 91.88 201 ILE A O 1
ATOM 1656 N N . GLU A 1 202 ? 35.386 10.476 -38.912 1.00 90.75 202 GLU A N 1
ATOM 1657 C CA . GLU A 1 202 ? 36.608 11.167 -39.344 1.00 90.75 202 GLU A CA 1
ATOM 1658 C C . GLU A 1 202 ? 37.227 10.604 -40.633 1.00 90.75 202 GLU A C 1
ATOM 1660 O O . GLU A 1 202 ? 37.960 11.309 -41.328 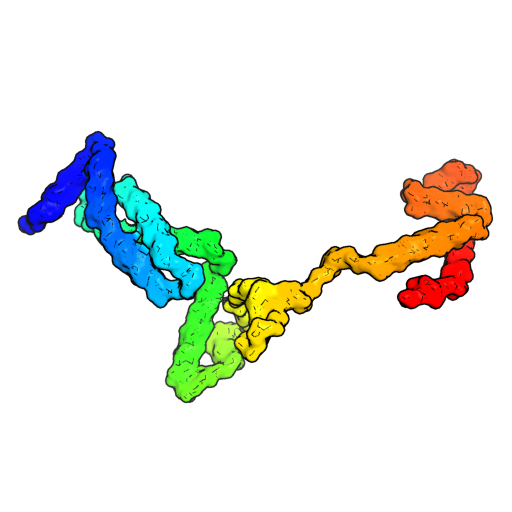1.00 90.75 202 GLU A O 1
ATOM 1665 N N . LYS A 1 203 ? 36.900 9.368 -41.019 1.00 89.56 203 LYS A N 1
ATOM 1666 C CA . LYS A 1 203 ? 37.343 8.766 -42.290 1.00 89.56 203 LYS A CA 1
ATOM 1667 C C . LYS A 1 203 ? 36.401 9.060 -43.462 1.00 89.56 203 LYS A C 1
ATOM 1669 O O . LYS A 1 203 ? 36.735 8.767 -44.613 1.00 89.56 203 LYS A O 1
ATOM 1674 N N . LEU A 1 204 ? 35.229 9.651 -43.210 1.00 93.25 204 LEU A N 1
ATOM 1675 C CA . LEU A 1 204 ? 34.322 10.091 -44.271 1.00 93.25 204 LEU A CA 1
ATOM 1676 C C . LEU A 1 204 ? 34.908 11.264 -45.057 1.00 93.25 204 LEU A C 1
ATOM 1678 O O . LEU A 1 204 ? 35.661 12.087 -44.523 1.00 93.25 204 LEU A O 1
ATOM 1682 N N . LYS A 1 205 ? 34.497 11.383 -46.327 1.00 94.06 205 LYS A N 1
ATOM 1683 C CA . LYS A 1 205 ? 34.837 12.563 -47.133 1.00 94.06 205 LYS A CA 1
ATOM 1684 C C . LYS A 1 205 ? 34.224 13.816 -46.496 1.00 94.06 205 LYS A C 1
ATOM 1686 O O . LYS A 1 205 ? 33.134 13.718 -45.933 1.00 94.06 205 LYS A O 1
ATOM 1691 N N . PRO A 1 206 ? 34.836 15.004 -46.658 1.00 93.19 206 PRO A N 1
ATOM 1692 C CA . PRO A 1 206 ? 34.368 16.231 -46.006 1.00 93.19 206 PRO A CA 1
ATOM 1693 C C . PRO A 1 206 ? 32.877 16.534 -46.225 1.00 93.19 206 PRO A C 1
ATOM 1695 O O . PRO A 1 206 ? 32.173 16.896 -45.289 1.00 93.19 206 PRO A O 1
ATOM 1698 N N . GLN A 1 207 ? 32.382 16.322 -47.448 1.00 90.50 207 GLN A N 1
ATOM 1699 C CA . GLN A 1 207 ? 30.977 16.548 -47.814 1.00 90.50 207 GLN A CA 1
ATOM 1700 C C . GLN A 1 207 ? 30.020 15.524 -47.177 1.00 90.50 207 GLN A C 1
ATOM 1702 O O . GLN A 1 207 ? 28.930 15.873 -46.748 1.00 90.50 207 GLN A O 1
ATOM 1707 N N . GLU A 1 208 ? 30.435 14.260 -47.069 1.00 93.75 208 GLU A N 1
ATOM 1708 C CA . GLU A 1 208 ? 29.643 13.198 -46.430 1.00 93.75 208 GLU A CA 1
ATOM 1709 C C . GLU A 1 208 ? 29.587 13.394 -44.910 1.00 93.75 208 GLU A C 1
ATOM 1711 O O . GLU A 1 208 ? 28.528 13.248 -44.308 1.00 93.75 208 GLU A O 1
ATOM 1716 N N . ARG A 1 209 ? 30.716 13.783 -44.300 1.00 94.44 209 ARG A N 1
ATOM 1717 C CA . ARG A 1 209 ? 30.807 14.087 -42.868 1.00 94.44 209 ARG A CA 1
ATOM 1718 C C . ARG A 1 209 ? 29.872 15.225 -42.479 1.00 94.44 209 ARG A C 1
ATOM 1720 O O . ARG A 1 209 ? 29.103 15.064 -41.542 1.00 94.44 209 ARG A O 1
ATOM 1727 N N . LYS A 1 210 ? 29.898 16.333 -43.231 1.00 93.06 210 LYS A N 1
ATOM 1728 C CA . LYS A 1 210 ? 29.006 17.480 -43.002 1.00 93.06 210 LYS A CA 1
ATOM 1729 C C . LYS A 1 210 ? 27.534 17.067 -43.015 1.00 93.06 210 LYS A C 1
ATOM 1731 O O . LYS A 1 210 ? 26.807 17.433 -42.105 1.00 93.06 210 LYS A O 1
ATOM 1736 N N . VAL A 1 211 ? 27.116 16.259 -43.993 1.00 94.62 211 VAL A N 1
ATOM 1737 C CA . VAL A 1 211 ? 25.731 15.761 -44.072 1.00 94.62 211 VAL A CA 1
ATOM 1738 C C . VAL A 1 211 ? 25.361 14.900 -42.858 1.00 94.62 211 VAL A C 1
ATOM 1740 O O . VAL A 1 211 ? 24.280 15.069 -42.309 1.00 94.62 211 VAL A O 1
ATOM 1743 N N . VAL A 1 212 ? 26.248 14.007 -42.405 1.00 93.88 212 VAL A N 1
ATOM 1744 C CA . VAL A 1 212 ? 26.004 13.164 -41.216 1.00 93.88 212 VAL A CA 1
ATOM 1745 C C . VAL A 1 212 ? 25.925 14.003 -39.937 1.00 93.88 212 VAL A C 1
ATOM 1747 O O . VAL A 1 212 ? 25.026 13.780 -39.132 1.00 93.88 212 VAL A O 1
ATOM 1750 N N . THR A 1 213 ? 26.814 14.982 -39.754 1.00 92.62 213 THR A N 1
ATOM 1751 C CA . THR A 1 213 ? 26.793 15.877 -38.586 1.00 92.62 213 THR A CA 1
ATOM 1752 C C . THR A 1 213 ? 25.517 16.715 -38.549 1.00 92.62 213 THR A C 1
ATOM 1754 O O . THR A 1 213 ? 24.831 16.722 -37.532 1.00 92.62 213 THR A O 1
ATOM 1757 N N . LEU A 1 214 ? 25.152 17.359 -39.662 1.00 92.94 214 LEU A N 1
ATOM 1758 C CA . LEU A 1 214 ? 23.944 18.185 -39.721 1.00 92.94 214 LEU A CA 1
ATOM 1759 C C . LEU A 1 214 ? 22.669 17.363 -39.466 1.00 92.94 214 LEU A C 1
ATOM 1761 O O . LEU A 1 214 ? 21.741 17.854 -38.837 1.00 92.94 214 LEU A O 1
ATOM 1765 N N . TYR A 1 215 ? 22.635 16.104 -39.906 1.00 94.00 215 TYR A N 1
ATOM 1766 C CA . TYR A 1 215 ? 21.468 15.241 -39.726 1.00 94.00 215 TYR A CA 1
ATOM 1767 C C . TYR A 1 215 ? 21.356 14.651 -38.310 1.00 94.00 215 TYR A C 1
ATOM 1769 O O . TYR A 1 215 ? 20.287 14.685 -37.712 1.00 94.00 215 TYR A O 1
ATOM 1777 N N . TYR A 1 216 ? 22.439 14.084 -37.763 1.00 91.81 216 TYR A N 1
ATOM 1778 C CA . TYR A 1 216 ? 22.388 13.329 -36.499 1.00 91.81 216 TYR A CA 1
ATOM 1779 C C . TYR A 1 216 ? 22.777 14.136 -35.258 1.00 91.81 216 TYR A C 1
ATOM 1781 O O . TYR A 1 216 ? 22.391 13.748 -34.159 1.00 91.81 216 TYR A O 1
ATOM 1789 N N . TYR A 1 217 ? 23.561 15.206 -35.410 1.00 88.69 217 TYR A N 1
ATOM 1790 C CA . TYR A 1 217 ? 24.000 16.039 -34.287 1.00 88.69 217 TYR A CA 1
ATOM 1791 C C . TYR A 1 217 ? 23.194 17.338 -34.204 1.00 88.69 217 TYR A C 1
ATOM 1793 O O . TYR A 1 217 ? 22.694 17.671 -33.137 1.00 88.69 217 TYR A O 1
ATOM 1801 N N . GLU A 1 218 ? 23.001 18.019 -35.337 1.00 89.94 218 GLU A N 1
ATOM 1802 C CA . GLU A 1 218 ? 22.205 19.258 -35.401 1.00 89.94 218 GLU A CA 1
ATOM 1803 C C . GLU A 1 218 ? 20.703 19.003 -35.640 1.00 89.94 218 GLU A C 1
ATOM 1805 O O . GLU A 1 218 ? 19.896 19.923 -35.543 1.00 89.94 218 GLU A O 1
ATOM 1810 N N . GLY A 1 219 ? 20.307 17.762 -35.955 1.00 90.38 219 GLY A N 1
ATOM 1811 C CA . GLY A 1 219 ? 18.900 17.367 -36.100 1.00 90.38 219 GLY A CA 1
ATOM 1812 C C . GLY A 1 219 ? 18.177 17.936 -37.327 1.00 90.38 219 GLY A C 1
ATOM 1813 O O . GLY A 1 219 ? 16.947 17.934 -37.349 1.00 90.38 219 GLY A O 1
ATOM 1814 N N . LEU A 1 220 ? 18.906 18.417 -38.339 1.00 93.62 220 LEU A N 1
ATOM 1815 C CA . LEU A 1 220 ? 18.319 19.012 -39.542 1.00 93.62 220 LEU A CA 1
ATOM 1816 C C . LEU A 1 220 ? 17.751 17.952 -40.493 1.00 93.62 220 LEU A C 1
ATOM 1818 O O . LEU A 1 220 ? 18.321 16.873 -40.687 1.00 93.62 220 LEU A O 1
ATOM 1822 N N . ASN A 1 221 ? 16.654 18.288 -41.169 1.00 93.19 221 ASN A N 1
ATOM 1823 C CA . ASN A 1 221 ? 16.073 17.442 -42.208 1.00 93.19 221 ASN A CA 1
ATOM 1824 C C . ASN A 1 221 ? 16.823 17.580 -43.554 1.00 93.19 221 ASN A C 1
ATOM 1826 O O . ASN A 1 221 ? 17.598 18.506 -43.783 1.00 93.19 221 ASN A O 1
ATOM 1830 N N . LEU A 1 222 ? 16.604 16.648 -44.493 1.00 91.69 222 LEU A N 1
ATOM 1831 C CA . LEU A 1 222 ? 17.337 16.631 -45.773 1.00 91.69 222 LEU A CA 1
ATOM 1832 C C . LEU A 1 222 ? 17.095 17.878 -46.646 1.00 91.69 222 LEU A C 1
ATOM 1834 O O . LEU A 1 222 ? 17.922 18.172 -47.512 1.00 91.69 222 LEU A O 1
ATOM 1838 N N . THR A 1 223 ? 15.979 18.582 -46.440 1.00 92.56 223 THR A N 1
ATOM 1839 C CA . THR A 1 223 ? 15.643 19.829 -47.138 1.00 92.56 223 THR A CA 1
ATOM 1840 C C . THR A 1 223 ? 16.448 20.992 -46.574 1.00 92.56 223 THR A C 1
ATOM 1842 O O . THR A 1 223 ? 17.156 21.648 -47.330 1.00 92.56 223 THR A O 1
ATOM 1845 N N . GLU A 1 224 ? 16.444 21.162 -45.252 1.00 92.06 224 GLU A N 1
ATOM 1846 C CA . GLU A 1 224 ? 17.231 22.166 -44.522 1.00 92.06 224 GLU A CA 1
ATOM 1847 C C . GLU A 1 224 ? 18.734 21.996 -44.776 1.00 92.06 224 GLU A C 1
ATOM 1849 O O . GLU A 1 224 ? 19.454 22.960 -45.026 1.00 92.06 224 GLU A O 1
ATOM 1854 N N . ILE A 1 225 ? 19.222 20.752 -44.804 1.00 93.50 225 ILE A N 1
ATOM 1855 C CA . ILE A 1 225 ? 20.619 20.458 -45.151 1.00 93.50 225 ILE A CA 1
ATOM 1856 C C . ILE A 1 225 ? 20.921 20.848 -46.606 1.00 93.50 225 ILE A C 1
ATOM 1858 O O . ILE A 1 225 ? 22.027 21.303 -46.905 1.00 93.50 225 ILE A O 1
ATOM 1862 N N . GLY A 1 226 ? 19.962 20.655 -47.516 1.00 92.94 226 GLY A N 1
ATOM 1863 C CA . GLY A 1 226 ? 20.084 21.055 -48.918 1.00 92.94 226 GLY A CA 1
ATOM 1864 C C . GLY A 1 226 ? 20.199 22.569 -49.083 1.00 92.94 226 GLY A C 1
ATOM 1865 O O . GLY A 1 226 ? 21.022 23.029 -49.871 1.00 92.94 226 GLY A O 1
ATOM 1866 N N . GLU A 1 227 ? 19.446 23.331 -48.288 1.00 92.62 227 GLU A N 1
ATOM 1867 C CA . GLU A 1 227 ? 19.542 24.794 -48.228 1.00 92.62 227 GLU A CA 1
ATOM 1868 C C . GLU A 1 227 ? 20.901 25.250 -47.678 1.00 92.62 227 GLU A C 1
ATOM 1870 O O . GLU A 1 227 ? 21.567 26.073 -48.300 1.00 92.62 227 GLU A O 1
ATOM 1875 N N . VAL A 1 228 ? 21.369 24.657 -46.573 1.00 91.31 228 VAL A N 1
ATOM 1876 C CA . VAL A 1 228 ? 22.659 24.999 -45.939 1.00 91.31 228 VAL A CA 1
ATOM 1877 C C . VAL A 1 228 ? 23.864 24.682 -46.833 1.00 91.31 228 VAL A C 1
ATOM 1879 O O . VAL A 1 228 ? 24.875 25.382 -46.792 1.00 91.31 228 VAL A O 1
ATOM 1882 N N . LEU A 1 229 ? 23.793 23.603 -47.615 1.00 89.31 229 LEU A N 1
ATOM 1883 C CA . LEU A 1 229 ? 24.879 23.160 -48.496 1.00 89.31 229 LEU A CA 1
ATOM 1884 C C . LEU A 1 229 ? 24.696 23.588 -49.961 1.00 89.31 229 LEU A C 1
ATOM 1886 O O . LEU A 1 229 ? 25.497 23.169 -50.797 1.00 89.31 229 LEU A O 1
ATOM 1890 N N . GLU A 1 230 ? 23.670 24.389 -50.264 1.00 92.31 230 GLU A N 1
ATOM 1891 C CA . GLU A 1 230 ? 23.333 24.890 -51.606 1.00 92.31 230 GLU A CA 1
ATOM 1892 C C . GLU A 1 230 ? 23.247 23.777 -52.673 1.00 92.31 230 GLU A C 1
ATOM 1894 O O . GLU A 1 230 ? 23.723 23.900 -53.805 1.00 92.31 230 GLU A O 1
ATOM 1899 N N . VAL A 1 231 ? 22.643 22.640 -52.314 1.00 93.06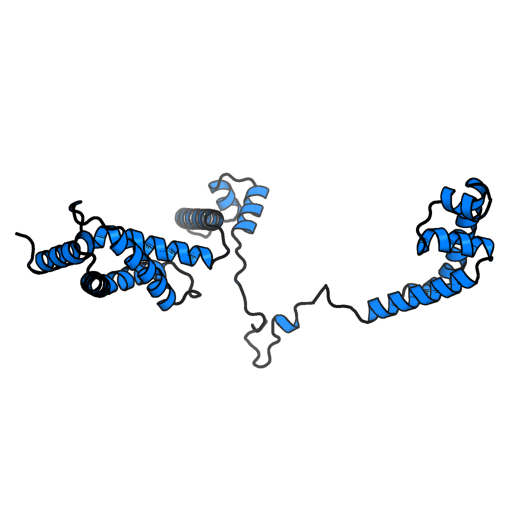 231 VAL A N 1
ATOM 1900 C CA . VAL A 1 231 ? 22.498 21.463 -53.185 1.00 93.06 231 VAL A CA 1
ATOM 1901 C C . VAL A 1 231 ? 21.106 20.846 -53.075 1.00 93.06 231 VAL A C 1
ATOM 1903 O O . VAL A 1 231 ? 20.401 20.994 -52.084 1.00 93.06 231 VAL A O 1
ATOM 1906 N N . THR A 1 232 ? 20.699 20.094 -54.099 1.00 94.81 232 THR A N 1
ATOM 1907 C CA . THR A 1 232 ? 19.368 19.474 -54.121 1.00 94.81 232 THR A CA 1
ATOM 1908 C C . THR A 1 232 ? 19.197 18.418 -53.027 1.00 94.81 232 THR A C 1
ATOM 1910 O O . THR A 1 232 ? 20.126 17.686 -52.677 1.00 94.81 232 THR A O 1
ATOM 1913 N N . THR A 1 233 ? 17.965 18.253 -52.548 1.00 92.75 233 THR A N 1
ATOM 1914 C CA . THR A 1 233 ? 17.594 17.215 -51.568 1.00 92.75 233 THR A CA 1
ATOM 1915 C C . THR A 1 233 ? 17.974 15.807 -52.035 1.00 92.75 233 THR A C 1
ATOM 1917 O O . THR A 1 233 ? 18.517 15.009 -51.270 1.00 92.75 233 THR A O 1
ATOM 1920 N N . ALA A 1 234 ? 17.798 15.520 -53.330 1.00 93.56 234 ALA A N 1
ATOM 1921 C CA . ALA A 1 234 ? 18.233 14.273 -53.954 1.00 93.56 234 ALA A CA 1
ATOM 1922 C C . ALA A 1 234 ? 19.752 14.060 -53.832 1.00 93.56 234 ALA A C 1
ATOM 1924 O O . ALA A 1 234 ? 20.213 12.941 -53.595 1.00 93.56 234 ALA A O 1
ATOM 1925 N N . ARG A 1 235 ? 20.551 15.131 -53.946 1.00 91.94 235 ARG A N 1
ATOM 1926 C CA . ARG A 1 235 ? 22.003 15.065 -53.767 1.00 91.94 235 ARG A CA 1
ATOM 1927 C C . ARG A 1 235 ? 22.389 14.805 -52.310 1.00 91.94 235 ARG A C 1
ATOM 1929 O O . ARG A 1 235 ? 23.283 13.990 -52.081 1.00 91.94 235 ARG A O 1
ATOM 1936 N N . ILE A 1 236 ? 21.715 15.431 -51.344 1.00 94.81 236 ILE A N 1
ATOM 1937 C CA . ILE A 1 236 ? 21.929 15.168 -49.910 1.00 94.81 236 ILE A CA 1
ATOM 1938 C C . ILE A 1 236 ? 21.579 13.719 -49.563 1.00 94.81 236 ILE A C 1
ATOM 1940 O O . ILE A 1 236 ? 22.386 13.037 -48.935 1.00 94.81 236 ILE A O 1
ATOM 1944 N N . SER A 1 237 ? 20.448 13.204 -50.053 1.00 93.75 237 SER A N 1
ATOM 1945 C CA . SER A 1 237 ? 20.047 11.803 -49.864 1.00 93.75 237 SER A CA 1
ATOM 1946 C C . SER A 1 237 ? 21.101 10.819 -50.400 1.00 93.75 237 SER A C 1
ATOM 1948 O O . SER A 1 237 ? 21.473 9.856 -49.722 1.00 93.75 237 SER A O 1
ATOM 1950 N N . GLN A 1 238 ? 21.681 11.094 -51.575 1.00 94.50 238 GLN A N 1
ATOM 1951 C CA . GLN A 1 238 ? 22.790 10.300 -52.118 1.00 94.50 238 GLN A CA 1
ATOM 1952 C C . GLN A 1 238 ? 24.059 10.374 -51.255 1.00 94.50 238 GLN A C 1
ATOM 1954 O O . GLN A 1 238 ? 24.742 9.360 -51.087 1.00 94.50 238 GLN A O 1
ATOM 1959 N N . LEU A 1 239 ? 24.416 11.560 -50.746 1.00 94.12 239 LEU A N 1
ATOM 1960 C CA . LEU A 1 239 ? 25.589 11.748 -49.886 1.00 94.12 239 LEU A CA 1
ATOM 1961 C C . LEU A 1 239 ? 25.414 11.041 -48.539 1.00 94.12 239 LEU A C 1
ATOM 1963 O O . LEU A 1 239 ? 26.335 10.348 -48.111 1.00 94.12 239 LEU A O 1
ATOM 1967 N N . HIS A 1 240 ? 24.231 11.142 -47.929 1.00 94.94 240 HIS A N 1
ATOM 1968 C CA . HIS A 1 240 ? 23.866 10.419 -46.710 1.00 94.94 240 HIS A CA 1
ATOM 1969 C C . HIS A 1 240 ? 23.951 8.905 -46.928 1.00 94.94 240 HIS A C 1
ATOM 1971 O O . HIS A 1 240 ? 24.694 8.225 -46.225 1.00 94.94 240 HIS A O 1
ATOM 1977 N N . THR A 1 241 ? 23.333 8.389 -47.996 1.00 95.00 241 THR A N 1
ATOM 1978 C CA . THR A 1 241 ? 23.379 6.955 -48.341 1.00 95.00 241 THR A CA 1
ATOM 1979 C C . THR A 1 241 ? 24.820 6.453 -48.504 1.00 95.00 241 THR A C 1
ATOM 1981 O O . THR A 1 241 ? 25.190 5.403 -47.974 1.00 95.00 241 THR A O 1
ATOM 1984 N N . LYS A 1 242 ? 25.675 7.218 -49.199 1.00 94.50 242 LYS A N 1
ATOM 1985 C CA . LYS A 1 242 ? 27.102 6.888 -49.364 1.00 94.50 242 LYS A CA 1
ATOM 1986 C C . LYS A 1 242 ? 27.866 6.924 -48.041 1.00 94.50 242 LYS A C 1
ATOM 1988 O O . LYS A 1 242 ? 28.724 6.067 -47.828 1.00 94.50 242 LYS A O 1
ATOM 1993 N N . ALA A 1 243 ? 27.563 7.887 -47.172 1.00 94.62 243 ALA A N 1
ATOM 1994 C CA . ALA A 1 243 ? 28.163 7.995 -45.849 1.00 94.62 243 ALA A CA 1
ATOM 1995 C C . ALA A 1 243 ? 27.816 6.773 -44.986 1.00 94.62 243 ALA A C 1
ATOM 1997 O O . ALA A 1 243 ? 28.723 6.117 -44.478 1.00 94.62 243 ALA A O 1
ATOM 1998 N N . ILE A 1 244 ? 26.534 6.395 -44.916 1.00 94.25 244 ILE A N 1
ATOM 1999 C CA . ILE A 1 244 ? 26.072 5.213 -44.172 1.00 94.25 244 ILE A CA 1
ATOM 2000 C C . ILE A 1 244 ? 26.720 3.932 -44.704 1.00 94.25 244 ILE A C 1
ATOM 2002 O O . ILE A 1 244 ? 27.193 3.114 -43.915 1.00 94.25 244 ILE A O 1
ATOM 2006 N N . TYR A 1 245 ? 26.813 3.757 -46.027 1.00 93.69 245 TYR A N 1
ATOM 2007 C CA . TYR A 1 245 ? 27.461 2.576 -46.608 1.00 93.69 245 TYR A CA 1
ATOM 2008 C C . TYR A 1 245 ? 28.941 2.472 -46.211 1.00 93.69 245 TYR A C 1
ATOM 2010 O O . TYR A 1 245 ? 29.429 1.392 -45.874 1.00 93.69 245 TYR A O 1
ATO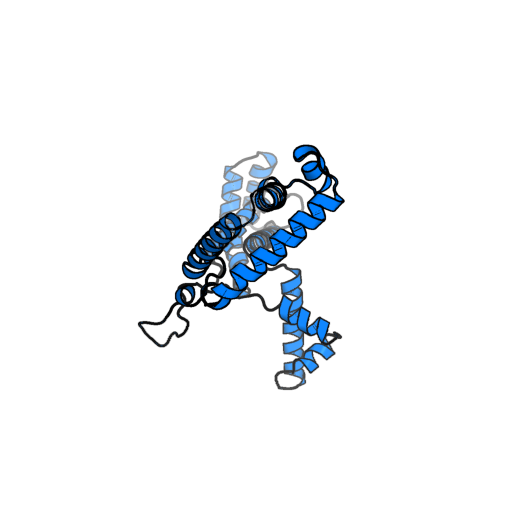M 2018 N N . ARG A 1 246 ? 29.661 3.601 -46.192 1.00 90.44 246 ARG A N 1
ATOM 2019 C CA . ARG A 1 246 ? 31.058 3.627 -45.740 1.00 90.44 246 ARG A CA 1
ATOM 2020 C C . ARG A 1 246 ? 31.191 3.377 -44.248 1.00 90.44 246 ARG A C 1
ATOM 2022 O O . ARG A 1 246 ? 32.029 2.563 -43.874 1.00 90.44 246 ARG A O 1
ATOM 2029 N N . LEU A 1 247 ? 30.366 4.017 -43.418 1.00 92.12 247 LEU A N 1
ATOM 2030 C CA . LEU A 1 247 ? 30.349 3.782 -41.972 1.00 92.12 247 LEU A CA 1
ATOM 2031 C C . LEU A 1 247 ? 30.103 2.302 -41.668 1.00 92.12 247 LEU A C 1
ATOM 2033 O O . LEU A 1 247 ? 30.880 1.706 -40.929 1.00 92.12 247 LEU A O 1
ATOM 2037 N N . ARG A 1 248 ? 29.123 1.667 -42.327 1.00 89.81 248 ARG A N 1
ATOM 2038 C CA . ARG A 1 248 ? 28.883 0.219 -42.209 1.00 89.81 248 ARG A CA 1
ATOM 2039 C C . ARG A 1 248 ? 30.121 -0.605 -42.556 1.00 89.81 248 ARG A C 1
ATOM 2041 O O . ARG A 1 248 ? 30.438 -1.528 -41.818 1.00 89.81 248 ARG A O 1
ATOM 2048 N N . GLY A 1 249 ? 30.835 -0.263 -43.629 1.00 89.19 249 GLY A N 1
ATOM 2049 C CA . GLY A 1 249 ? 32.067 -0.959 -44.015 1.00 89.19 249 GLY A CA 1
ATOM 2050 C C . GLY A 1 249 ? 33.248 -0.741 -43.057 1.00 89.19 249 GLY A C 1
ATOM 2051 O O . GLY A 1 249 ? 34.097 -1.620 -42.918 1.00 89.19 249 GLY A O 1
ATOM 2052 N N . TYR A 1 250 ? 33.342 0.416 -42.394 1.00 85.88 250 TYR A N 1
ATOM 2053 C CA . TYR A 1 250 ? 34.343 0.650 -41.345 1.00 85.88 250 TYR A CA 1
ATOM 2054 C C . TYR A 1 250 ? 34.008 -0.121 -40.069 1.00 85.88 250 TYR A C 1
ATOM 2056 O O . TYR A 1 250 ? 34.881 -0.798 -39.533 1.00 85.88 250 TYR A O 1
ATOM 2064 N N . LEU A 1 251 ? 32.749 -0.067 -39.635 1.00 86.56 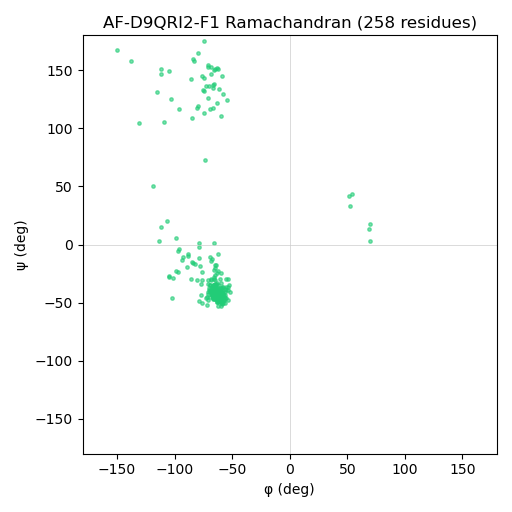251 LEU A N 1
ATOM 2065 C CA . LEU A 1 251 ? 32.279 -0.705 -38.408 1.00 86.56 251 LEU A CA 1
ATOM 2066 C C . LEU A 1 251 ? 32.231 -2.233 -38.527 1.00 86.56 251 LEU A C 1
ATOM 2068 O O . LEU A 1 251 ? 32.556 -2.927 -37.573 1.00 86.56 251 LEU A O 1
ATOM 2072 N N . SER A 1 252 ? 31.926 -2.785 -39.707 1.00 84.50 252 SER A N 1
ATOM 2073 C CA . SER A 1 252 ? 31.921 -4.240 -39.916 1.00 84.50 252 SER A CA 1
ATOM 2074 C C . SER A 1 252 ? 33.295 -4.885 -39.723 1.00 84.50 252 SER A C 1
ATOM 2076 O O . SER A 1 252 ? 33.364 -6.071 -39.423 1.00 84.50 252 SER A O 1
ATOM 2078 N N . ARG A 1 253 ? 34.384 -4.123 -39.899 1.00 77.44 253 ARG A N 1
ATOM 2079 C CA . ARG A 1 253 ? 35.764 -4.585 -39.666 1.00 77.44 253 ARG A CA 1
ATOM 2080 C C . ARG A 1 253 ? 36.187 -4.531 -38.199 1.00 77.44 253 ARG A C 1
ATOM 2082 O O . ARG A 1 253 ? 37.167 -5.168 -37.851 1.00 77.44 253 ARG A O 1
ATOM 2089 N N . LYS A 1 254 ? 35.453 -3.791 -37.365 1.00 75.94 254 LYS A N 1
ATOM 2090 C CA . LYS A 1 254 ? 35.632 -3.709 -35.907 1.00 75.94 254 LYS A CA 1
ATOM 2091 C C . LYS A 1 254 ? 34.518 -4.452 -35.161 1.00 75.94 254 LYS A C 1
ATOM 2093 O O . LYS A 1 254 ? 34.244 -4.179 -34.005 1.00 75.94 254 LYS A O 1
ATOM 2098 N N . LYS A 1 255 ? 33.826 -5.370 -35.844 1.00 68.94 255 LYS A N 1
ATOM 2099 C CA . LYS A 1 255 ? 32.645 -6.058 -35.311 1.00 68.94 255 LYS A CA 1
ATOM 2100 C C . LYS A 1 255 ? 32.964 -6.911 -34.076 1.00 68.94 255 LYS A C 1
ATOM 2102 O O . LYS A 1 255 ? 32.113 -6.994 -33.204 1.00 68.94 255 LYS A O 1
ATOM 2107 N N . GLU A 1 256 ? 34.157 -7.500 -34.001 1.00 63.03 256 GLU A N 1
ATOM 2108 C CA . GLU A 1 256 ? 34.628 -8.240 -32.817 1.00 63.03 256 GLU A CA 1
ATOM 2109 C C . GLU A 1 256 ? 34.834 -7.298 -31.618 1.00 63.03 256 GLU A C 1
ATOM 2111 O O . GLU A 1 256 ? 34.241 -7.530 -30.575 1.00 63.03 256 GLU A O 1
ATOM 2116 N N . GLU A 1 257 ? 35.503 -6.153 -31.808 1.00 63.38 257 GLU A N 1
ATOM 2117 C CA . GLU A 1 257 ? 35.690 -5.110 -30.773 1.00 63.38 257 GLU A CA 1
ATOM 2118 C C . GLU A 1 257 ? 34.379 -4.444 -30.296 1.00 63.38 257 GLU A C 1
ATOM 2120 O O . GLU A 1 257 ? 34.365 -3.765 -29.276 1.00 63.38 257 GLU A O 1
ATOM 2125 N N . LEU A 1 258 ? 33.284 -4.578 -31.056 1.00 59.31 258 LEU A N 1
ATOM 2126 C CA . LEU A 1 258 ? 31.980 -3.973 -30.749 1.00 59.31 258 LEU A CA 1
ATOM 2127 C C . LEU A 1 258 ? 30.995 -4.959 -30.089 1.00 59.31 258 LEU A C 1
ATOM 2129 O O . LEU A 1 258 ? 30.018 -4.522 -29.472 1.00 59.31 258 LEU A O 1
ATOM 2133 N N . LEU A 1 259 ? 31.187 -6.271 -30.276 1.00 57.78 259 LEU A N 1
ATOM 2134 C CA . LEU A 1 259 ? 30.243 -7.306 -29.836 1.00 57.78 259 LEU A CA 1
ATOM 2135 C C . LEU A 1 259 ? 30.696 -8.076 -28.596 1.00 57.78 259 LEU A C 1
ATOM 2137 O O . LEU A 1 259 ? 29.812 -8.525 -27.862 1.00 57.78 259 LEU A O 1
ATOM 2141 N N . GLU A 1 260 ? 32.002 -8.181 -28.354 1.00 50.91 260 GLU A N 1
ATOM 2142 C CA . GLU A 1 260 ? 32.560 -8.592 -27.055 1.00 50.91 260 GLU A CA 1
ATOM 2143 C C . GLU A 1 260 ? 32.535 -7.429 -26.045 1.00 50.91 260 GLU A C 1
ATOM 2145 O O . GLU A 1 260 ? 32.414 -7.717 -24.835 1.00 50.91 260 GLU A O 1
#

Solvent-accessible surface area (backbone atoms only — not comparable to full-atom values): 14962 Å² total; per-residue (Å²): 135,83,56,75,72,53,59,55,50,55,51,35,50,47,41,25,75,75,64,66,33,61,68,34,48,52,52,52,48,65,70,49,46,67,55,31,54,55,49,31,56,65,52,52,77,79,52,69,89,88,60,60,72,66,57,38,35,53,33,12,50,56,16,43,52,54,33,63,74,69,58,65,83,85,73,78,64,61,64,68,70,58,34,53,58,38,19,50,47,32,30,53,55,52,51,56,72,75,41,90,70,56,68,69,44,54,52,52,44,50,51,54,52,50,51,48,53,52,44,20,66,74,69,77,42,85,66,49,73,68,56,52,31,59,75,66,74,47,57,75,64,58,42,52,50,50,54,58,64,50,59,67,81,77,90,71,64,49,80,40,51,79,45,89,86,44,98,83,45,61,32,42,60,80,69,60,78,70,86,83,57,85,49,68,68,59,55,51,50,52,53,49,52,52,50,55,50,51,59,42,50,70,70,42,56,74,72,29,34,50,50,49,44,41,38,76,71,70,63,43,51,58,60,58,49,13,63,78,67,76,44,54,45,70,55,43,53,52,36,46,54,53,38,52,56,50,44,51,59,52,49,64,76,43,43,66,83,71,72,114

Radius of gyration: 36.84 Å; Cα contacts (8 Å, |Δi|>4): 186; chains: 1; bounding box: 73×60×96 Å

InterPro domains:
  IPR000943 RNA polymerase sigma-70 [PIRSF000770] (18-255)
  IPR000943 RNA polymerase sigma-70 [PR00046] (55-68)
  IPR000943 RNA polymerase sigma-70 [PR00046] (79-87)
  IPR000943 RNA polymerase sigma-70 [PR00046] (204-216)
  IPR000943 RNA polymerase sigma-70 [PR00046] (221-236)
  IPR000943 RNA polymerase sigma-70 [PR00046] (236-247)
  IPR000943 RNA polymerase sigma-70 [PS00716] (221-247)
  IPR007624 RNA polymerase sigma-70 region 3 [PF04539] (109-186)
  IPR007627 RNA polymerase sigma-70 region 2 [PF04542] (29-100)
  IPR007630 RNA polymerase sigma-70 region 4 [PF04545] (200-248)
  IPR012845 RNA polymerase sigma factor, FliA/WhiG [TIGR02479] (28-251)
  IPR013324 RNA polymerase sigma factor, region 3/4-like [SSF88659] (101-178)
  IPR013324 RNA polymerase sigma factor, region 3/4-like [SSF88659] (165-253)
  IPR013325 RNA polymerase sigma factor, region 2 [SSF88946] (9-100)
  IPR014284 RNA polymerase sigma-70-like domain [TIGR02937] (24-250)